Protein AF-A0A9D5VP88-F1 (afdb_monomer_lite)

Secondary structure (DSSP, 8-state):
---------------------PPPPHHHHHHHHHT--SSHHHHHHHHHHHHHHHHHHHH--SHHHHHHHHHHHHHHHHHHHHH--SHHHHHHHHHHHHHHHHHHHHHHEEETTEESSGGGHHHHHHHHHHHHHHHHHHHHHH-TGGGGGGHHHHHHHHHHHHHTT-TTHHHHHHHHHHHHHHHHSPTTT--HHHHHHHHHHHHHHTB-TTSSSBSSHHHHHHHHHHHHHH-SHHHHHHHHHHHHHHHHHTSSHHHHHHH-GGGHHHHHHHHHHHHHHHTT-

Sequence (281 aa):
MKKSLTMVLGMFLFVSTVASAFATSLEEADALYASRAYSVPGVNSAKSAAIAYGELAVAAEDKVEKAELGIKQSGAFYFAGDASVASSERINYFLLGKDAALKAASYLEKSEGVVADEENTEVLARAYFWFSANLARWGEANGILSSLGQLPTLYKYTGYVSEMGQDQVDMYGINRVLGRVAFKLPFPMGSNKKALAYYEEAFDRSLCDDGDISAHGLNVIFYAEVLIAVGGEENKAKARSILNAFVSKGASMDSLMAYNPDRIPETLKEIEDAKNMLKNI

Structure (mmCIF, N/CA/C/O backbone):
data_AF-A0A9D5VP88-F1
#
_entry.id   AF-A0A9D5VP88-F1
#
loop_
_atom_site.group_PDB
_atom_site.id
_atom_site.type_symbol
_atom_site.label_atom_id
_atom_site.label_alt_id
_atom_site.label_comp_id
_atom_site.label_asym_id
_atom_site.label_entity_id
_atom_site.label_seq_id
_atom_site.pdbx_PDB_ins_code
_atom_site.Cartn_x
_atom_site.Cartn_y
_atom_site.Cartn_z
_atom_site.occupancy
_atom_site.B_iso_or_equiv
_atom_site.auth_seq_id
_atom_site.auth_comp_id
_atom_site.auth_asym_id
_atom_site.auth_atom_id
_atom_site.pdbx_PDB_model_num
ATOM 1 N N . MET A 1 1 ? 83.347 31.618 -0.736 1.00 41.88 1 MET A N 1
ATOM 2 C CA . MET A 1 1 ? 83.299 30.200 -1.174 1.00 41.88 1 MET A CA 1
ATOM 3 C C . MET A 1 1 ? 82.076 29.566 -0.523 1.00 41.88 1 MET A C 1
ATOM 5 O O . MET A 1 1 ? 82.048 29.475 0.687 1.00 41.88 1 MET A O 1
ATOM 9 N N . LYS A 1 2 ? 80.932 29.574 -1.215 1.00 44.78 2 LYS A N 1
ATOM 10 C CA . LYS A 1 2 ? 80.322 28.471 -1.994 1.00 44.78 2 LYS A CA 1
ATOM 11 C C . LYS A 1 2 ? 79.665 27.369 -1.130 1.00 44.78 2 LYS A C 1
ATOM 13 O O . LYS A 1 2 ? 80.378 26.540 -0.586 1.00 44.78 2 LYS A O 1
ATOM 18 N N . LYS A 1 3 ? 78.323 27.311 -1.267 1.00 43.62 3 LYS A N 1
ATOM 19 C CA . LYS A 1 3 ? 77.390 26.163 -1.120 1.00 43.62 3 LYS A CA 1
ATOM 20 C C . LYS A 1 3 ? 77.038 25.795 0.336 1.00 43.62 3 LYS A C 1
ATOM 22 O O . LYS A 1 3 ? 77.902 25.826 1.187 1.00 43.62 3 LYS A O 1
ATOM 27 N N . SER A 1 4 ? 75.797 25.479 0.709 1.00 41.97 4 SER A N 1
ATOM 28 C CA . SER A 1 4 ? 74.760 24.720 -0.001 1.00 41.97 4 SER A CA 1
ATOM 29 C C . SER A 1 4 ? 73.359 25.095 0.514 1.00 41.97 4 SER A C 1
ATOM 31 O O . SER A 1 4 ? 73.145 25.125 1.722 1.00 41.97 4 SER A O 1
ATOM 33 N N . LEU A 1 5 ? 72.419 25.360 -0.399 1.00 44.12 5 LEU A N 1
ATOM 34 C CA . LEU A 1 5 ? 70.988 25.525 -0.128 1.00 44.12 5 LEU A CA 1
ATOM 35 C C . LEU A 1 5 ? 70.323 24.167 -0.397 1.00 44.12 5 LEU A C 1
ATOM 37 O O . LEU A 1 5 ? 70.172 23.771 -1.552 1.00 44.12 5 LEU A O 1
ATOM 41 N N . THR A 1 6 ? 69.999 23.419 0.655 1.00 54.53 6 THR A N 1
ATOM 42 C CA . THR A 1 6 ? 69.349 22.109 0.534 1.00 54.53 6 THR A CA 1
ATOM 43 C C . THR A 1 6 ? 67.851 22.319 0.329 1.00 54.53 6 THR A C 1
ATOM 45 O O . THR A 1 6 ? 67.106 22.577 1.270 1.00 54.53 6 THR A O 1
ATOM 48 N N . MET A 1 7 ? 67.425 22.258 -0.930 1.00 46.62 7 MET A N 1
ATOM 49 C CA . MET A 1 7 ? 66.028 22.305 -1.351 1.00 46.62 7 MET A CA 1
ATOM 50 C C . MET A 1 7 ? 65.394 20.932 -1.080 1.00 46.62 7 MET A C 1
ATOM 52 O O . MET A 1 7 ? 65.670 19.966 -1.788 1.00 46.62 7 MET A O 1
ATOM 56 N N . VAL A 1 8 ? 64.586 20.824 -0.022 1.00 51.38 8 VAL A N 1
ATOM 57 C CA . VAL A 1 8 ? 63.792 19.620 0.266 1.00 51.38 8 VAL A CA 1
ATOM 58 C C . VAL A 1 8 ? 62.572 19.637 -0.653 1.00 51.38 8 VAL A C 1
ATOM 60 O O . VAL A 1 8 ? 61.595 20.341 -0.411 1.00 51.38 8 VAL A O 1
ATOM 63 N N . LEU A 1 9 ? 62.668 18.889 -1.751 1.00 47.62 9 LEU A N 1
ATOM 64 C CA . LEU A 1 9 ? 61.574 18.622 -2.675 1.00 47.62 9 LEU A CA 1
ATOM 65 C C . LEU A 1 9 ? 60.613 17.624 -2.006 1.00 47.62 9 LEU A C 1
ATOM 67 O O . LEU A 1 9 ? 60.830 16.415 -2.037 1.00 47.62 9 LEU A O 1
ATOM 71 N N . GLY A 1 10 ? 59.582 18.144 -1.340 1.00 48.81 10 GLY A N 1
ATOM 72 C CA . GLY A 1 10 ? 58.495 17.345 -0.780 1.00 48.81 10 GLY A CA 1
ATOM 73 C C . GLY A 1 10 ? 57.644 16.751 -1.899 1.00 48.81 10 GLY A C 1
ATOM 74 O O . GLY A 1 10 ? 56.789 17.429 -2.463 1.00 48.81 10 GLY A O 1
ATOM 75 N N . MET A 1 11 ? 57.895 15.488 -2.233 1.00 57.34 11 MET A N 1
ATOM 76 C CA . MET A 1 11 ? 57.082 14.697 -3.151 1.00 57.34 11 MET A CA 1
ATOM 77 C C . MET A 1 11 ? 55.753 14.354 -2.463 1.00 57.34 11 MET A C 1
ATOM 79 O O . MET A 1 11 ? 55.661 13.395 -1.699 1.00 57.34 11 MET A O 1
ATOM 83 N N . PHE A 1 12 ? 54.729 15.176 -2.697 1.00 48.69 12 PHE A N 1
ATOM 84 C CA . PHE A 1 12 ? 53.348 14.887 -2.312 1.00 48.69 12 PHE A CA 1
ATOM 85 C C . PHE A 1 12 ? 52.836 13.718 -3.169 1.00 48.69 12 PHE A C 1
ATOM 87 O O . PHE A 1 12 ? 52.418 13.894 -4.312 1.00 48.69 12 PHE A O 1
ATOM 94 N N . LEU A 1 13 ? 52.905 12.505 -2.620 1.00 48.12 13 LEU A N 1
ATOM 95 C CA . LEU A 1 13 ? 52.206 11.333 -3.140 1.00 48.12 13 LEU A CA 1
ATOM 96 C C . LEU A 1 13 ? 50.703 11.539 -2.908 1.00 48.12 13 LEU A C 1
ATOM 98 O O . LEU A 1 13 ? 50.181 11.278 -1.827 1.00 48.12 13 LEU A O 1
ATOM 102 N N . PHE A 1 14 ? 50.014 12.044 -3.930 1.00 48.47 14 PHE A N 1
ATOM 103 C CA . PHE A 1 14 ? 48.558 11.993 -4.018 1.00 48.47 14 PHE A CA 1
ATOM 104 C C . PHE A 1 14 ? 48.162 10.523 -4.207 1.00 48.47 14 PHE A C 1
ATOM 106 O O . PHE A 1 14 ? 48.125 10.011 -5.324 1.00 48.47 14 PHE A O 1
ATOM 113 N N . VAL A 1 15 ? 47.912 9.814 -3.104 1.00 50.09 15 VAL A N 1
ATOM 114 C CA . VAL A 1 15 ? 47.221 8.524 -3.150 1.00 50.09 15 VAL A CA 1
ATOM 115 C C . VAL A 1 15 ? 45.787 8.833 -3.555 1.00 50.09 15 VAL A C 1
ATOM 117 O O . VAL A 1 15 ? 44.973 9.266 -2.744 1.00 50.09 15 VAL A O 1
ATOM 120 N N . SER A 1 16 ? 45.495 8.684 -4.843 1.00 47.31 16 SER A N 1
ATOM 121 C CA . SER A 1 16 ? 44.133 8.691 -5.355 1.00 47.31 16 SER A CA 1
ATOM 122 C C . SER A 1 16 ? 43.455 7.447 -4.790 1.00 47.31 16 SER A C 1
ATOM 124 O O . SER A 1 16 ? 43.593 6.356 -5.339 1.00 47.31 16 SER A O 1
ATOM 126 N N . THR A 1 17 ? 42.773 7.569 -3.653 1.00 49.16 17 THR A N 1
ATOM 127 C CA . THR A 1 17 ? 41.832 6.537 -3.222 1.00 49.16 17 THR A CA 1
ATOM 128 C C . THR A 1 17 ? 40.716 6.534 -4.249 1.00 49.16 17 THR A C 1
ATOM 130 O O . THR A 1 17 ? 39.796 7.349 -4.189 1.00 49.16 17 THR A O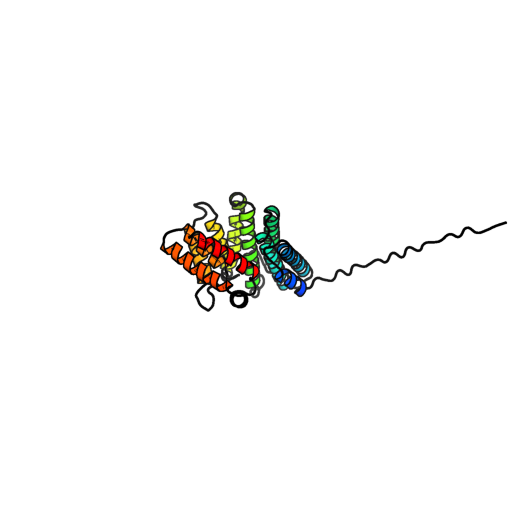 1
ATOM 133 N N . VAL A 1 18 ? 40.844 5.661 -5.243 1.00 51.53 18 VAL A N 1
ATOM 134 C CA . VAL A 1 18 ? 39.736 5.268 -6.100 1.00 51.53 18 VAL A CA 1
ATOM 135 C C . VAL A 1 18 ? 38.741 4.632 -5.140 1.00 51.53 18 VAL A C 1
ATOM 137 O O . VAL A 1 18 ? 38.943 3.504 -4.692 1.00 51.53 18 VAL A O 1
ATOM 140 N N . ALA A 1 19 ? 37.743 5.405 -4.709 1.00 47.41 19 ALA A N 1
ATOM 141 C CA . ALA A 1 19 ? 36.600 4.857 -4.009 1.00 47.41 19 ALA A CA 1
ATOM 142 C C . ALA A 1 19 ? 36.017 3.832 -4.976 1.00 47.41 19 ALA A C 1
ATOM 144 O O . ALA A 1 19 ? 35.439 4.192 -6.000 1.00 47.41 19 ALA A O 1
ATOM 145 N N . SER A 1 20 ? 36.297 2.558 -4.716 1.00 49.19 20 SER A N 1
ATOM 146 C CA . SER A 1 20 ? 35.627 1.475 -5.408 1.00 49.19 20 SER A CA 1
ATOM 147 C C . SER A 1 20 ? 34.173 1.643 -5.014 1.00 49.19 20 SER A C 1
ATOM 149 O O . SER A 1 20 ? 33.816 1.402 -3.863 1.00 49.19 20 SER A O 1
ATOM 151 N N . ALA A 1 21 ? 33.373 2.195 -5.924 1.00 54.41 21 ALA A N 1
ATOM 152 C CA . ALA A 1 21 ? 31.933 2.144 -5.811 1.00 54.41 21 ALA A CA 1
ATOM 153 C C . ALA A 1 21 ? 31.599 0.654 -5.841 1.00 54.41 21 ALA A C 1
ATOM 155 O O . ALA A 1 21 ? 31.597 0.032 -6.902 1.00 54.41 21 ALA A O 1
ATOM 156 N N . PHE A 1 22 ? 31.483 0.049 -4.660 1.00 63.94 22 PHE A N 1
ATOM 157 C CA . PHE A 1 22 ? 30.970 -1.301 -4.547 1.00 63.94 22 PHE A CA 1
ATOM 158 C C . PHE A 1 22 ? 29.561 -1.243 -5.121 1.00 63.94 22 PHE A C 1
ATOM 160 O O . PHE A 1 22 ? 28.741 -0.453 -4.658 1.00 63.94 22 PHE A O 1
ATOM 167 N N . ALA A 1 23 ? 29.333 -1.990 -6.200 1.00 72.25 23 ALA A N 1
ATOM 168 C CA . ALA A 1 23 ? 28.011 -2.105 -6.782 1.00 72.25 23 ALA A CA 1
ATOM 169 C C . ALA A 1 23 ? 27.075 -2.650 -5.700 1.00 72.25 23 ALA A C 1
ATOM 171 O O . ALA A 1 23 ? 27.363 -3.691 -5.105 1.00 72.25 23 ALA A O 1
ATOM 172 N N . THR A 1 24 ? 25.999 -1.924 -5.424 1.00 87.81 24 THR A N 1
ATOM 173 C CA . THR A 1 24 ? 24.969 -2.361 -4.488 1.00 87.81 24 THR A CA 1
ATOM 174 C C . THR A 1 24 ? 24.385 -3.684 -4.967 1.00 87.81 24 THR A C 1
ATOM 176 O O . THR A 1 24 ? 24.103 -3.838 -6.154 1.00 87.81 24 THR A O 1
ATOM 179 N N . SER A 1 25 ? 24.245 -4.647 -4.057 1.00 95.88 25 SER A N 1
ATOM 180 C CA . SER A 1 25 ? 23.667 -5.967 -4.349 1.00 95.88 25 SER A CA 1
ATOM 181 C C . SER A 1 25 ? 22.177 -6.008 -4.011 1.00 95.88 25 SER A C 1
ATOM 183 O O . SER A 1 25 ? 21.693 -5.209 -3.203 1.00 95.88 25 SER A O 1
ATOM 185 N N . LEU A 1 26 ? 21.439 -6.947 -4.611 1.00 96.88 26 LEU A N 1
ATOM 186 C CA . LEU A 1 26 ? 20.026 -7.152 -4.288 1.00 96.88 26 LEU A CA 1
ATOM 187 C C . LEU A 1 26 ? 19.853 -7.584 -2.828 1.00 96.88 26 LEU A C 1
ATOM 189 O O . LEU A 1 26 ? 18.960 -7.095 -2.145 1.00 96.88 26 LEU A O 1
ATOM 193 N N . GLU A 1 27 ? 20.752 -8.429 -2.329 1.00 97.44 27 GLU A N 1
ATOM 194 C CA . GLU A 1 27 ? 20.755 -8.912 -0.951 1.00 97.44 27 GLU A CA 1
ATOM 195 C C . GLU A 1 27 ? 20.946 -7.769 0.053 1.00 97.44 27 GLU A C 1
ATOM 197 O O . GLU A 1 27 ? 20.294 -7.738 1.097 1.00 97.44 27 GLU A O 1
ATOM 202 N N . GLU A 1 28 ? 21.811 -6.800 -0.261 1.00 97.00 28 GLU A N 1
ATOM 203 C CA . GLU A 1 28 ? 21.994 -5.601 0.560 1.00 97.00 28 GLU A CA 1
ATOM 204 C C . GLU A 1 28 ? 20.735 -4.721 0.561 1.00 97.00 28 GLU A C 1
ATOM 206 O O . GLU A 1 28 ? 20.308 -4.255 1.621 1.00 97.00 28 GLU A O 1
ATOM 211 N N . ALA A 1 29 ? 20.104 -4.533 -0.602 1.00 98.00 29 ALA A N 1
ATOM 212 C CA . ALA A 1 29 ? 18.858 -3.778 -0.719 1.00 98.00 29 ALA A CA 1
ATOM 213 C C . ALA A 1 29 ? 17.706 -4.439 0.065 1.00 98.00 29 ALA A C 1
ATOM 215 O O . ALA A 1 29 ? 16.997 -3.763 0.820 1.00 98.00 29 ALA A O 1
ATOM 216 N N . ASP A 1 30 ? 17.569 -5.762 -0.049 1.00 97.75 30 ASP A N 1
ATOM 217 C CA . ASP A 1 30 ? 16.577 -6.554 0.678 1.00 97.75 30 ASP A CA 1
ATOM 218 C C . ASP A 1 30 ? 16.840 -6.505 2.197 1.00 97.75 30 ASP A C 1
ATOM 220 O O . ASP A 1 30 ? 15.906 -6.308 2.977 1.00 97.75 30 ASP A O 1
ATOM 224 N N . ALA A 1 31 ? 18.101 -6.575 2.643 1.00 97.69 31 ALA A N 1
ATOM 225 C CA . ALA A 1 31 ? 18.461 -6.455 4.060 1.00 97.69 31 ALA A CA 1
ATOM 226 C C . ALA A 1 31 ? 18.151 -5.061 4.642 1.00 97.69 31 ALA A C 1
ATOM 228 O O . ALA A 1 31 ? 17.657 -4.942 5.773 1.00 97.69 31 ALA A O 1
ATOM 229 N N . LEU A 1 32 ? 18.392 -3.995 3.869 1.00 98.19 32 LEU A N 1
ATOM 230 C CA . LEU A 1 32 ? 17.991 -2.635 4.237 1.00 98.19 32 LEU A CA 1
ATOM 231 C C . LEU A 1 32 ? 16.469 -2.539 4.394 1.00 98.19 32 LEU A C 1
ATOM 233 O O . LEU A 1 32 ? 15.987 -1.998 5.391 1.00 98.19 32 LEU A O 1
ATOM 237 N N . TYR A 1 33 ? 15.702 -3.105 3.459 1.00 98.25 33 TYR A N 1
ATOM 238 C CA . TYR A 1 33 ? 14.241 -3.073 3.530 1.00 98.25 33 TYR A CA 1
ATOM 239 C C . TYR A 1 33 ? 13.679 -3.940 4.666 1.00 98.25 33 TYR A C 1
ATOM 241 O O . TYR A 1 33 ? 12.719 -3.546 5.331 1.00 98.25 33 TYR A O 1
ATOM 249 N N . ALA A 1 34 ? 14.293 -5.089 4.949 1.00 97.19 34 ALA A N 1
ATOM 250 C CA . ALA A 1 34 ? 13.948 -5.933 6.092 1.00 97.19 34 ALA A CA 1
ATOM 251 C C . ALA A 1 34 ? 14.187 -5.223 7.439 1.00 97.19 34 ALA A C 1
ATOM 253 O O . ALA A 1 34 ? 13.508 -5.505 8.422 1.00 97.19 34 ALA A O 1
ATOM 254 N N . SER A 1 35 ? 15.104 -4.250 7.475 1.00 97.62 35 SER A N 1
ATOM 255 C CA . SER A 1 35 ? 15.409 -3.433 8.659 1.00 97.62 35 SER A CA 1
ATOM 256 C C . SER A 1 35 ? 14.474 -2.225 8.842 1.00 97.62 35 SER A C 1
ATOM 258 O O . SER A 1 35 ? 14.725 -1.368 9.696 1.00 97.62 35 SER A O 1
ATOM 260 N N . ARG A 1 36 ? 13.417 -2.100 8.029 1.00 98.38 36 ARG A N 1
ATOM 261 C CA . ARG A 1 36 ? 12.448 -1.003 8.136 1.00 98.38 36 ARG A CA 1
ATOM 262 C C . ARG A 1 36 ? 11.636 -1.092 9.433 1.00 98.38 36 ARG A C 1
ATOM 264 O O . ARG A 1 36 ? 11.342 -2.169 9.939 1.00 98.38 36 ARG A O 1
ATOM 271 N N . ALA A 1 37 ? 11.241 0.058 9.964 1.00 97.94 37 ALA A N 1
ATOM 272 C CA . ALA A 1 37 ? 10.436 0.169 11.179 1.00 97.94 37 ALA A CA 1
ATOM 273 C C . ALA A 1 37 ? 9.784 1.556 11.266 1.00 97.94 37 ALA A C 1
ATOM 275 O O . ALA A 1 37 ? 10.285 2.509 10.669 1.00 97.94 37 ALA A O 1
ATOM 276 N N . TYR A 1 38 ? 8.725 1.691 12.073 1.00 97.25 38 TYR A N 1
ATOM 277 C CA . TYR A 1 38 ? 8.090 2.976 12.410 1.00 97.25 38 TYR A CA 1
ATOM 278 C C . TYR A 1 38 ? 8.947 3.784 13.406 1.00 97.25 38 TYR A C 1
ATOM 280 O O . TYR A 1 38 ? 8.531 4.124 14.510 1.00 97.25 38 TYR A O 1
ATOM 288 N N . SER A 1 39 ? 10.197 4.046 13.027 1.00 96.88 39 SER A N 1
ATOM 289 C CA . SER A 1 39 ? 11.184 4.836 13.764 1.00 96.88 39 SER A CA 1
ATOM 290 C C . SER A 1 39 ? 12.085 5.583 12.779 1.00 96.88 39 SER A C 1
ATOM 292 O O . SER A 1 39 ? 12.184 5.194 11.618 1.00 96.88 39 SER A O 1
ATOM 294 N N . VAL A 1 40 ? 12.785 6.634 13.222 1.00 96.50 40 VAL A N 1
ATOM 295 C CA . VAL A 1 40 ? 13.686 7.404 12.338 1.00 96.50 40 VAL A CA 1
ATOM 296 C C . VAL A 1 40 ? 14.747 6.515 11.660 1.00 96.50 40 VAL A C 1
ATOM 298 O O . VAL A 1 40 ? 14.893 6.616 10.442 1.00 96.50 40 VAL A O 1
ATOM 301 N N . PRO A 1 41 ? 15.453 5.604 12.368 1.00 97.75 41 PRO A N 1
ATOM 302 C CA . PRO A 1 41 ? 16.357 4.659 11.710 1.00 97.75 41 PRO A CA 1
ATOM 303 C C . PRO A 1 41 ? 15.646 3.750 10.702 1.00 97.75 41 PRO A C 1
ATOM 305 O O . PRO A 1 41 ? 16.154 3.558 9.604 1.00 97.75 41 PRO A O 1
ATOM 308 N N . GLY A 1 42 ? 14.454 3.246 11.036 1.00 97.62 42 GLY A N 1
ATOM 309 C CA . GLY A 1 42 ? 13.684 2.372 10.150 1.00 97.62 42 GLY A CA 1
ATOM 310 C C . GLY A 1 42 ? 13.214 3.058 8.863 1.00 97.62 42 GLY A C 1
ATOM 311 O O . GLY A 1 42 ? 13.282 2.460 7.791 1.00 97.62 42 GLY A O 1
ATOM 312 N N . VAL A 1 43 ? 12.803 4.327 8.946 1.00 98.00 43 VAL A N 1
ATOM 313 C CA . VAL A 1 43 ? 12.483 5.164 7.776 1.00 98.00 43 VAL A CA 1
ATOM 314 C C . VAL A 1 43 ? 13.723 5.364 6.903 1.00 98.00 43 VAL A C 1
ATOM 316 O O . VAL A 1 43 ? 13.646 5.223 5.682 1.00 98.00 43 VAL A O 1
ATOM 319 N N . ASN A 1 44 ? 14.880 5.642 7.514 1.00 97.81 44 ASN A N 1
ATOM 320 C CA . ASN A 1 44 ? 16.139 5.777 6.780 1.00 97.81 44 ASN A CA 1
ATOM 321 C C . ASN A 1 44 ? 16.537 4.469 6.083 1.00 97.81 44 ASN A C 1
ATOM 323 O O . ASN A 1 44 ? 16.955 4.517 4.930 1.00 97.81 44 ASN A O 1
ATOM 327 N N . SER A 1 45 ? 16.358 3.314 6.728 1.00 98.12 45 SER A N 1
ATOM 328 C CA . SER A 1 45 ? 16.613 2.008 6.110 1.00 98.12 45 SER A CA 1
ATOM 329 C C . SER A 1 45 ? 15.708 1.753 4.901 1.00 98.12 45 SER A C 1
ATOM 331 O O . SER A 1 45 ? 16.207 1.383 3.840 1.00 98.12 45 SER A O 1
ATOM 333 N N . ALA A 1 46 ? 14.405 2.042 5.004 1.00 98.44 46 ALA A N 1
ATOM 334 C CA . ALA A 1 46 ? 13.482 1.925 3.872 1.00 98.44 46 ALA A CA 1
ATOM 335 C C . ALA A 1 46 ? 13.858 2.863 2.712 1.00 98.44 46 ALA A C 1
ATOM 337 O O . ALA A 1 46 ? 13.853 2.454 1.553 1.00 98.44 46 ALA A O 1
ATOM 338 N N . LYS A 1 47 ? 14.250 4.107 3.012 1.00 98.44 47 LYS A N 1
ATOM 339 C CA . LYS A 1 47 ? 14.748 5.054 2.004 1.00 98.44 47 LYS A CA 1
ATOM 340 C C . LYS A 1 47 ? 16.014 4.539 1.314 1.00 98.44 47 LYS A C 1
ATOM 342 O O . LYS A 1 47 ? 16.102 4.614 0.092 1.00 98.44 47 LYS A O 1
ATOM 347 N N . SER A 1 48 ? 16.988 4.040 2.074 1.00 98.25 48 SER A N 1
ATOM 348 C CA . SER A 1 48 ? 18.227 3.492 1.513 1.00 98.25 48 SER A CA 1
ATOM 349 C C . SER A 1 48 ? 17.950 2.279 0.627 1.00 98.25 48 SER A C 1
ATOM 351 O O . SER A 1 48 ? 18.508 2.197 -0.462 1.00 98.25 48 SER A O 1
ATOM 353 N N . ALA A 1 49 ? 17.024 1.402 1.027 1.00 98.62 49 ALA A N 1
ATOM 354 C CA . ALA A 1 49 ? 16.568 0.305 0.178 1.00 98.62 49 ALA A CA 1
ATOM 355 C C . ALA A 1 49 ? 15.936 0.813 -1.128 1.00 98.62 49 ALA A C 1
ATOM 357 O O . ALA A 1 49 ? 16.267 0.328 -2.204 1.00 98.62 49 ALA A O 1
ATOM 358 N N . ALA A 1 50 ? 15.080 1.840 -1.066 1.00 98.62 50 ALA A N 1
ATOM 359 C CA . ALA A 1 50 ? 14.469 2.433 -2.258 1.00 98.62 50 ALA A CA 1
ATOM 360 C C . ALA A 1 50 ? 15.508 3.008 -3.240 1.00 98.62 50 ALA A C 1
ATOM 362 O O . ALA A 1 50 ? 15.333 2.919 -4.458 1.00 98.62 50 ALA A O 1
ATOM 363 N N . ILE A 1 51 ? 16.589 3.600 -2.722 1.00 98.38 51 ILE A N 1
ATOM 364 C CA . ILE A 1 51 ? 17.713 4.084 -3.535 1.00 98.38 51 ILE A CA 1
ATOM 365 C C . ILE A 1 51 ? 18.444 2.897 -4.171 1.00 98.38 51 ILE A C 1
ATOM 367 O O . ILE A 1 51 ? 18.582 2.870 -5.392 1.00 98.38 51 ILE A O 1
ATOM 371 N N . ALA A 1 52 ? 18.806 1.892 -3.371 1.00 98.38 52 ALA A N 1
ATOM 372 C CA . ALA A 1 52 ? 19.493 0.683 -3.818 1.00 98.38 52 ALA A CA 1
ATOM 373 C C . ALA A 1 52 ? 18.728 -0.061 -4.928 1.00 98.38 52 ALA A C 1
ATOM 375 O O . ALA A 1 52 ? 19.291 -0.361 -5.979 1.00 98.38 52 ALA A O 1
ATOM 376 N N . TYR A 1 53 ? 17.421 -0.289 -4.755 1.00 98.69 53 TYR A N 1
ATOM 377 C CA . TYR A 1 53 ? 16.581 -0.894 -5.795 1.00 98.69 53 TYR A CA 1
ATOM 378 C C . TYR A 1 53 ? 16.541 -0.055 -7.076 1.00 98.69 53 TYR A C 1
ATOM 380 O O . TYR A 1 53 ? 16.546 -0.604 -8.173 1.00 98.69 53 TYR A O 1
ATOM 388 N N . GLY A 1 54 ? 16.524 1.276 -6.955 1.00 98.38 54 GLY A N 1
ATOM 389 C CA . GLY A 1 54 ? 16.568 2.176 -8.105 1.00 98.38 54 GLY A CA 1
ATOM 390 C C . GLY A 1 54 ? 17.885 2.098 -8.879 1.00 98.38 54 GLY A C 1
ATOM 391 O O . GLY A 1 54 ? 17.869 2.105 -10.109 1.00 98.38 54 GLY A O 1
ATOM 392 N N . GLU A 1 55 ? 19.014 2.010 -8.175 1.00 97.75 55 GLU A N 1
ATOM 393 C CA . GLU A 1 55 ? 20.345 1.845 -8.772 1.00 97.75 55 GLU A CA 1
ATOM 394 C C . GLU A 1 55 ? 20.469 0.494 -9.485 1.00 97.75 55 GLU A C 1
ATOM 396 O O . GLU A 1 55 ? 20.868 0.449 -10.651 1.00 97.75 55 GLU A O 1
ATOM 401 N N . LEU A 1 56 ? 20.016 -0.585 -8.838 1.00 97.88 56 LEU A N 1
ATOM 402 C CA . LEU A 1 56 ? 19.919 -1.917 -9.436 1.00 97.88 56 LEU A CA 1
ATOM 403 C C . LEU A 1 56 ? 19.032 -1.910 -10.691 1.00 97.88 56 LEU A C 1
ATOM 405 O O . LEU A 1 56 ? 19.428 -2.437 -11.727 1.00 97.88 56 LEU A O 1
ATOM 409 N N . ALA A 1 57 ? 17.869 -1.249 -10.652 1.00 98.00 57 ALA A N 1
ATOM 410 C CA . ALA A 1 57 ? 16.965 -1.153 -11.803 1.00 98.00 57 ALA A CA 1
ATOM 411 C C . ALA A 1 57 ? 17.578 -0.373 -12.981 1.00 98.00 57 ALA A C 1
ATOM 413 O O . ALA A 1 57 ? 17.211 -0.580 -14.136 1.00 98.00 57 ALA A O 1
ATOM 414 N N . VAL A 1 58 ? 18.489 0.568 -12.725 1.00 97.69 58 VAL A N 1
ATOM 415 C CA . VAL A 1 58 ? 19.222 1.258 -13.798 1.00 97.69 58 VAL A CA 1
ATOM 416 C C . VAL A 1 58 ? 20.286 0.344 -14.404 1.00 97.69 58 VAL A C 1
ATOM 418 O O . VAL A 1 58 ? 20.472 0.375 -15.621 1.00 97.69 58 VAL A O 1
ATOM 421 N N . ALA A 1 59 ? 20.956 -0.453 -13.571 1.00 96.81 59 ALA A N 1
ATOM 422 C CA . ALA A 1 59 ? 22.033 -1.350 -13.977 1.00 96.81 59 ALA A CA 1
ATOM 423 C C . ALA A 1 59 ? 21.549 -2.633 -14.672 1.00 96.81 59 ALA A C 1
ATOM 425 O O . ALA A 1 59 ? 22.284 -3.175 -15.494 1.00 96.81 59 ALA A O 1
ATOM 426 N N . ALA A 1 60 ? 20.338 -3.106 -14.366 1.00 97.62 60 ALA A N 1
ATOM 427 C CA . ALA A 1 60 ? 19.762 -4.295 -14.985 1.00 97.62 60 ALA A CA 1
ATOM 428 C C . ALA A 1 60 ? 19.664 -4.150 -16.516 1.00 97.62 60 ALA A C 1
ATOM 430 O O . ALA A 1 60 ? 19.495 -3.051 -17.056 1.00 97.62 60 ALA A O 1
ATOM 431 N N . GLU A 1 61 ? 19.740 -5.265 -17.238 1.00 97.44 61 GLU A N 1
ATOM 432 C CA . GLU A 1 61 ? 19.541 -5.292 -18.693 1.00 97.44 61 GLU A CA 1
ATOM 433 C C . GLU A 1 61 ? 18.116 -5.726 -19.046 1.00 97.44 61 GLU A C 1
ATOM 435 O O . GLU A 1 61 ? 17.472 -5.101 -19.896 1.00 97.44 61 GLU A O 1
ATOM 440 N N . ASP A 1 62 ? 17.609 -6.742 -18.345 1.00 98.00 62 ASP A N 1
ATOM 441 C CA . ASP A 1 62 ? 16.291 -7.321 -18.567 1.00 98.00 62 ASP A CA 1
ATOM 442 C C . ASP A 1 62 ? 15.153 -6.390 -18.118 1.00 98.00 62 ASP A C 1
ATOM 444 O O . ASP A 1 62 ? 15.205 -5.749 -17.070 1.00 98.00 62 ASP A O 1
ATOM 448 N N . LYS A 1 63 ? 14.092 -6.302 -18.924 1.00 98.31 63 LYS A N 1
ATOM 449 C CA . LYS A 1 63 ? 12.968 -5.389 -18.663 1.00 98.31 63 LYS A CA 1
ATOM 450 C C . LYS A 1 63 ? 12.112 -5.824 -17.476 1.00 98.31 63 LYS A C 1
ATOM 452 O O . LYS A 1 63 ? 11.593 -4.954 -16.775 1.00 98.31 63 LYS A O 1
ATOM 457 N N . VAL A 1 64 ? 11.952 -7.128 -17.267 1.00 98.50 64 VAL A N 1
ATOM 458 C CA . VAL A 1 64 ? 11.151 -7.671 -16.167 1.00 98.50 64 VAL A CA 1
ATOM 459 C C . VAL A 1 64 ? 11.881 -7.445 -14.852 1.00 98.50 64 VAL A C 1
ATOM 461 O O . VAL A 1 64 ? 11.293 -6.915 -13.912 1.00 98.50 64 VAL A O 1
ATOM 464 N N . GLU A 1 65 ? 13.188 -7.704 -14.820 1.00 98.56 65 GLU A N 1
ATOM 465 C CA . GLU A 1 65 ? 14.043 -7.397 -13.672 1.00 98.56 65 GLU A CA 1
ATOM 466 C C . GLU A 1 65 ? 13.981 -5.905 -13.300 1.00 98.56 65 GLU A C 1
ATOM 468 O O . GLU A 1 65 ? 13.778 -5.554 -12.135 1.00 98.56 65 GLU A O 1
ATOM 473 N N . LYS A 1 66 ? 14.054 -5.002 -14.290 1.00 98.75 66 LYS A N 1
ATOM 474 C CA . LYS A 1 66 ? 13.874 -3.557 -14.058 1.00 98.75 66 LYS A CA 1
ATOM 475 C C . LYS A 1 66 ? 12.530 -3.213 -13.435 1.00 98.75 66 LYS A C 1
ATOM 477 O O . LYS A 1 66 ? 12.466 -2.334 -12.573 1.00 98.75 66 LYS A O 1
ATOM 482 N N . ALA A 1 67 ? 11.461 -3.845 -13.911 1.00 98.75 67 ALA A N 1
ATOM 483 C CA . ALA A 1 67 ? 10.119 -3.603 -13.409 1.00 98.75 67 ALA A CA 1
ATOM 484 C C . ALA A 1 67 ? 9.973 -4.096 -11.964 1.00 98.75 67 ALA A C 1
ATOM 486 O O . ALA A 1 67 ? 9.516 -3.337 -11.112 1.00 98.75 67 ALA A O 1
ATOM 487 N N . GLU A 1 68 ? 10.439 -5.306 -11.656 1.00 98.75 68 GLU A N 1
ATOM 488 C CA . GLU A 1 68 ? 10.414 -5.864 -10.299 1.00 98.75 68 GLU A CA 1
ATOM 489 C C . GLU A 1 68 ? 11.211 -5.012 -9.304 1.00 98.75 68 GLU A C 1
ATOM 491 O O . GLU A 1 68 ? 10.718 -4.671 -8.225 1.00 98.75 68 GLU A O 1
ATOM 496 N N . LEU A 1 69 ? 12.413 -4.570 -9.684 1.00 98.81 69 LEU A N 1
ATOM 497 C CA . LEU A 1 69 ? 13.217 -3.662 -8.863 1.00 98.81 69 LEU A CA 1
ATOM 498 C C . LEU A 1 69 ? 12.539 -2.293 -8.692 1.00 98.81 69 LEU A C 1
ATOM 500 O O . LEU A 1 69 ? 12.523 -1.741 -7.591 1.00 98.81 69 LEU A O 1
ATOM 504 N N . GLY A 1 70 ? 11.912 -1.757 -9.742 1.00 98.81 70 GLY A N 1
ATOM 505 C CA . GLY A 1 70 ? 11.124 -0.523 -9.660 1.00 98.81 70 GLY A CA 1
ATOM 506 C C . GLY A 1 70 ? 9.883 -0.649 -8.763 1.00 98.81 70 GLY A C 1
ATOM 507 O O . GLY A 1 70 ? 9.537 0.289 -8.041 1.00 98.81 70 GLY A O 1
ATOM 508 N N . ILE A 1 71 ? 9.246 -1.822 -8.733 1.00 98.88 71 ILE A N 1
ATOM 509 C CA . ILE A 1 71 ? 8.151 -2.142 -7.808 1.00 98.88 71 ILE A CA 1
ATOM 510 C C . ILE A 1 71 ? 8.665 -2.179 -6.365 1.00 98.88 71 ILE A C 1
ATOM 512 O O . ILE A 1 71 ? 8.073 -1.535 -5.496 1.00 98.88 71 ILE A O 1
ATOM 516 N N . LYS A 1 72 ? 9.791 -2.859 -6.103 1.00 98.81 72 LYS A N 1
ATOM 517 C CA . LYS A 1 72 ? 10.431 -2.866 -4.775 1.00 98.81 72 LYS A CA 1
ATOM 518 C C . LYS A 1 72 ? 10.807 -1.451 -4.323 1.00 98.81 72 LYS A C 1
ATOM 520 O O . LYS A 1 72 ? 10.528 -1.070 -3.186 1.00 98.81 72 LYS A O 1
ATOM 525 N N . GLN A 1 73 ? 11.356 -0.634 -5.225 1.00 98.88 73 GLN A N 1
ATOM 526 C CA . GLN A 1 73 ? 11.621 0.785 -4.980 1.00 98.88 73 GLN A CA 1
ATOM 527 C C . GLN A 1 73 ? 10.344 1.539 -4.577 1.00 98.88 73 GLN A C 1
ATOM 529 O O . GLN A 1 73 ? 10.350 2.287 -3.596 1.00 98.88 73 GLN A O 1
ATOM 534 N N . SER A 1 74 ? 9.245 1.334 -5.306 1.00 98.88 74 SER A N 1
ATOM 535 C CA . SER A 1 74 ? 7.959 1.970 -5.015 1.00 98.88 74 SER A CA 1
ATOM 536 C C . SER A 1 74 ? 7.401 1.579 -3.643 1.00 98.88 74 SER A C 1
ATOM 538 O O . SER A 1 74 ? 6.997 2.455 -2.875 1.00 98.88 74 SER A O 1
ATOM 540 N N . GLY A 1 75 ? 7.433 0.287 -3.300 1.00 98.69 75 GLY A N 1
ATOM 541 C CA . GLY A 1 75 ? 6.998 -0.215 -1.993 1.00 98.69 75 GLY A CA 1
ATOM 542 C C . GLY A 1 75 ? 7.862 0.301 -0.838 1.00 98.69 75 GLY A C 1
ATOM 543 O O . GLY A 1 75 ? 7.350 0.655 0.227 1.00 98.69 75 GLY A O 1
ATOM 544 N N . ALA A 1 76 ? 9.171 0.439 -1.057 1.00 98.81 76 ALA A N 1
ATOM 545 C CA . ALA A 1 76 ? 10.084 1.014 -0.075 1.00 98.81 76 ALA A CA 1
ATOM 546 C C . ALA A 1 76 ? 9.805 2.501 0.195 1.00 98.81 76 ALA A C 1
ATOM 548 O O . ALA A 1 76 ? 9.757 2.924 1.355 1.00 98.81 76 ALA A O 1
ATOM 549 N N . PHE A 1 77 ? 9.524 3.283 -0.852 1.00 98.81 77 PHE A N 1
ATOM 550 C CA . PHE A 1 77 ? 9.070 4.664 -0.690 1.00 98.81 77 PHE A CA 1
ATOM 551 C C . PHE A 1 77 ? 7.689 4.768 -0.042 1.00 98.81 77 PHE A C 1
ATOM 553 O O . PHE A 1 77 ? 7.489 5.645 0.799 1.00 98.81 77 PHE A O 1
ATOM 560 N N . TYR A 1 78 ? 6.760 3.867 -0.367 1.00 98.75 78 TYR A N 1
ATOM 561 C CA . TYR A 1 78 ? 5.455 3.825 0.286 1.00 98.75 78 TYR A CA 1
ATOM 562 C C . TYR A 1 78 ? 5.604 3.652 1.802 1.00 98.75 78 TYR A C 1
ATOM 564 O O . TYR A 1 78 ? 5.033 4.428 2.568 1.00 98.75 78 TYR A O 1
ATOM 572 N N . PHE A 1 79 ? 6.420 2.686 2.242 1.00 98.62 79 PHE A N 1
ATOM 573 C CA . PHE A 1 79 ? 6.690 2.488 3.666 1.00 98.62 79 PHE A CA 1
ATOM 574 C C . PHE A 1 79 ? 7.313 3.735 4.302 1.00 98.62 79 PHE A C 1
ATOM 576 O O . PHE A 1 79 ? 6.843 4.197 5.340 1.00 98.62 79 PHE A O 1
ATOM 583 N N . ALA A 1 80 ? 8.345 4.313 3.675 1.00 98.50 80 ALA A N 1
ATOM 584 C CA . ALA A 1 80 ? 8.991 5.520 4.186 1.00 98.50 80 ALA A CA 1
ATOM 585 C C . ALA A 1 80 ? 7.989 6.681 4.337 1.00 98.50 80 ALA A C 1
ATOM 587 O O . ALA A 1 80 ? 7.986 7.365 5.358 1.00 98.50 80 ALA A O 1
ATOM 588 N N . GLY A 1 81 ? 7.089 6.868 3.367 1.00 98.31 81 GLY A N 1
ATOM 589 C CA . GLY A 1 81 ? 6.029 7.875 3.428 1.00 98.31 81 GLY A CA 1
ATOM 590 C C . GLY A 1 81 ? 4.966 7.603 4.495 1.00 98.31 81 GLY A C 1
ATOM 591 O O . GLY A 1 81 ? 4.394 8.540 5.060 1.00 98.31 81 GLY A O 1
ATOM 592 N N . ASP A 1 82 ? 4.692 6.337 4.799 1.00 97.62 82 ASP A N 1
ATOM 593 C CA . ASP A 1 82 ? 3.752 5.958 5.851 1.00 97.62 82 ASP A CA 1
ATOM 594 C C . ASP A 1 82 ? 4.339 6.142 7.257 1.00 97.62 82 ASP A C 1
ATOM 596 O O . ASP A 1 82 ? 3.672 6.673 8.145 1.00 97.62 82 ASP A O 1
ATOM 600 N N . ALA A 1 83 ? 5.607 5.766 7.433 1.00 97.62 83 ALA A N 1
ATOM 601 C CA . ALA A 1 83 ? 6.320 5.819 8.705 1.00 97.62 83 ALA A CA 1
ATOM 602 C C . ALA A 1 83 ? 6.928 7.200 9.031 1.00 97.62 83 ALA A C 1
ATOM 604 O O . ALA A 1 83 ? 7.274 7.464 10.186 1.00 97.62 83 ALA A O 1
ATOM 605 N N . SER A 1 84 ? 7.050 8.103 8.053 1.00 96.88 84 SER A N 1
ATOM 606 C CA . SER A 1 84 ? 7.514 9.477 8.280 1.00 96.88 84 SER A CA 1
ATOM 607 C C . SER A 1 84 ? 6.503 10.311 9.073 1.00 96.88 84 SER A C 1
ATOM 609 O O . SER A 1 84 ? 5.308 10.325 8.790 1.00 96.88 84 SER A O 1
ATOM 611 N N . VAL A 1 85 ? 7.001 11.107 10.023 1.00 92.75 85 VAL A N 1
ATOM 612 C CA . VAL A 1 85 ? 6.181 12.045 10.817 1.00 92.75 85 VAL A CA 1
ATOM 613 C C . VAL A 1 85 ? 6.041 13.405 10.119 1.00 92.75 85 VAL A C 1
ATOM 615 O O . VAL A 1 85 ? 5.004 14.061 10.218 1.00 92.75 85 VAL A O 1
ATOM 618 N N . ALA A 1 86 ? 7.070 13.841 9.385 1.00 93.50 86 ALA A N 1
ATOM 619 C CA . ALA A 1 86 ? 7.090 15.139 8.718 1.00 93.50 86 ALA A CA 1
ATOM 620 C C . ALA A 1 86 ? 6.253 15.126 7.429 1.00 93.50 86 ALA A C 1
ATOM 622 O O . ALA A 1 86 ? 6.581 14.424 6.477 1.00 93.50 86 ALA A O 1
ATOM 623 N N . SER A 1 87 ? 5.197 15.948 7.370 1.00 91.44 87 SER A N 1
ATOM 624 C CA . SER A 1 87 ? 4.253 15.978 6.237 1.00 91.44 87 SER A CA 1
ATOM 625 C C . SER A 1 87 ? 4.929 16.165 4.868 1.00 91.44 87 SER A C 1
ATOM 627 O O . SER A 1 87 ? 4.606 15.456 3.919 1.00 91.44 87 SER A O 1
ATOM 629 N N . SER A 1 88 ? 5.925 17.053 4.768 1.00 94.88 88 SER A N 1
ATOM 630 C CA . SER A 1 88 ? 6.664 17.291 3.519 1.00 94.88 88 SER A CA 1
ATOM 631 C C . SER A 1 88 ? 7.436 16.062 3.033 1.00 94.88 88 SER A C 1
ATOM 633 O O . SER A 1 88 ? 7.438 15.779 1.836 1.00 94.88 88 SER A O 1
ATOM 635 N N . GLU A 1 89 ? 8.058 15.308 3.942 1.00 96.06 89 GLU A N 1
ATOM 636 C CA . GLU A 1 89 ? 8.750 14.062 3.600 1.00 96.06 89 GLU A CA 1
ATOM 637 C C . GLU A 1 89 ? 7.763 12.997 3.134 1.00 96.06 89 GLU A C 1
ATOM 639 O O . GLU A 1 89 ? 8.002 12.361 2.112 1.00 96.06 89 GLU A O 1
ATOM 644 N N . ARG A 1 90 ? 6.625 12.855 3.829 1.00 97.00 90 ARG A N 1
ATOM 645 C CA . ARG A 1 90 ? 5.568 11.908 3.445 1.00 97.00 90 ARG A CA 1
ATOM 646 C C . ARG A 1 90 ? 5.091 12.155 2.019 1.00 97.00 90 ARG A C 1
ATOM 648 O O . ARG A 1 90 ? 5.070 11.236 1.207 1.00 97.00 90 ARG A O 1
ATOM 655 N N . ILE A 1 91 ? 4.754 13.410 1.710 1.00 97.56 91 ILE A N 1
ATOM 656 C CA . ILE A 1 91 ? 4.330 13.832 0.370 1.00 97.56 91 ILE A CA 1
ATOM 657 C C . ILE A 1 91 ? 5.404 13.467 -0.659 1.00 97.56 91 ILE A C 1
ATOM 659 O O . ILE A 1 91 ? 5.087 12.867 -1.683 1.00 97.56 91 ILE A O 1
ATOM 663 N N . ASN A 1 92 ? 6.669 13.796 -0.382 1.00 98.25 92 ASN A N 1
ATOM 664 C CA . ASN A 1 92 ? 7.767 13.526 -1.302 1.00 98.25 92 ASN A CA 1
ATOM 665 C C . ASN A 1 92 ? 7.992 12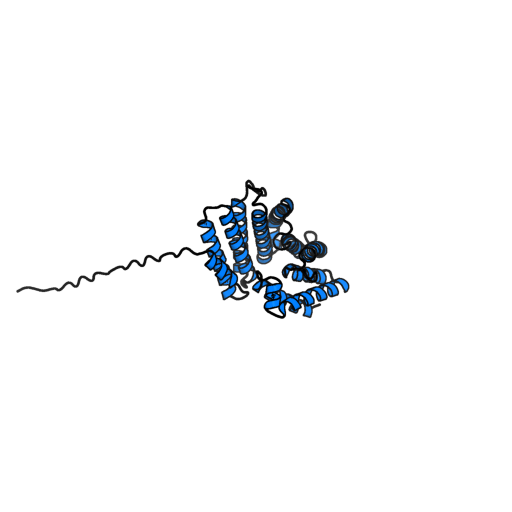.024 -1.530 1.00 98.25 92 ASN A C 1
ATOM 667 O O . ASN A 1 92 ? 8.162 11.605 -2.670 1.00 98.25 92 ASN A O 1
ATOM 671 N N . TYR A 1 93 ? 7.956 11.201 -0.482 1.00 98.69 93 TYR A N 1
ATOM 672 C CA . TYR A 1 93 ? 8.128 9.758 -0.635 1.00 98.69 93 TYR A CA 1
ATOM 673 C C . TYR A 1 93 ? 6.999 9.130 -1.447 1.00 98.69 93 TYR A C 1
ATOM 675 O O . TYR A 1 93 ? 7.288 8.371 -2.364 1.00 98.69 93 TYR A O 1
ATOM 683 N N . PHE A 1 94 ? 5.737 9.501 -1.221 1.00 98.62 94 PHE A N 1
ATOM 684 C CA . PHE A 1 94 ? 4.647 8.988 -2.056 1.00 98.62 94 PHE A CA 1
ATOM 685 C C . PHE A 1 94 ? 4.743 9.459 -3.520 1.00 98.62 94 PHE A C 1
ATOM 687 O O . PHE A 1 94 ? 4.395 8.705 -4.428 1.00 98.62 94 PHE A O 1
ATOM 694 N N . LEU A 1 95 ? 5.261 10.668 -3.785 1.00 98.31 95 LEU A N 1
ATOM 695 C CA . LEU A 1 95 ? 5.563 11.112 -5.155 1.00 98.31 95 LEU A CA 1
ATOM 696 C C . LEU A 1 95 ? 6.654 10.250 -5.807 1.00 98.31 95 LEU A C 1
ATOM 698 O O . LEU A 1 95 ? 6.464 9.755 -6.915 1.00 98.31 95 LEU A O 1
ATOM 702 N N . LEU A 1 96 ? 7.767 10.022 -5.108 1.00 98.69 96 LEU A N 1
ATOM 703 C CA . LEU A 1 96 ? 8.848 9.166 -5.602 1.00 98.69 96 LEU A CA 1
ATOM 704 C C . LEU A 1 96 ? 8.370 7.724 -5.819 1.00 98.69 96 LEU A C 1
ATOM 706 O O . LEU A 1 96 ? 8.703 7.104 -6.826 1.00 98.69 96 LEU A O 1
ATOM 710 N N . GLY A 1 97 ? 7.540 7.210 -4.909 1.00 98.81 97 GLY A N 1
ATOM 711 C CA . GLY A 1 97 ? 6.953 5.880 -4.999 1.00 98.81 97 GLY A CA 1
ATOM 712 C C . GLY A 1 97 ? 6.037 5.722 -6.211 1.00 98.81 97 GLY A C 1
ATOM 713 O O . GLY A 1 97 ? 6.191 4.753 -6.958 1.00 98.81 97 GLY A O 1
ATOM 714 N N . LYS A 1 98 ? 5.123 6.673 -6.469 1.00 98.62 98 LYS A N 1
ATOM 715 C CA . LYS A 1 98 ? 4.265 6.595 -7.667 1.00 98.62 98 LYS A CA 1
ATOM 716 C C . LYS A 1 98 ? 5.089 6.680 -8.957 1.00 98.62 98 LYS A C 1
ATOM 718 O O . LYS A 1 98 ? 4.789 5.964 -9.906 1.00 98.62 98 LYS A O 1
ATOM 723 N N . ASP A 1 99 ? 6.132 7.511 -8.990 1.00 98.75 99 ASP A N 1
ATOM 724 C CA . ASP A 1 99 ? 6.956 7.695 -10.189 1.00 98.75 99 ASP A CA 1
ATOM 725 C C . ASP A 1 99 ? 7.799 6.444 -10.477 1.00 98.75 99 ASP A C 1
ATOM 727 O O . ASP A 1 99 ? 7.903 6.023 -11.630 1.00 98.75 99 ASP A O 1
ATOM 731 N N . ALA A 1 100 ? 8.331 5.794 -9.435 1.00 98.88 100 ALA A N 1
ATOM 732 C CA . ALA A 1 100 ? 9.028 4.514 -9.552 1.00 98.88 100 ALA A CA 1
ATOM 733 C C . ALA A 1 100 ? 8.114 3.402 -10.093 1.00 98.88 100 ALA A C 1
ATOM 735 O O . ALA A 1 100 ? 8.503 2.679 -11.009 1.00 98.88 100 ALA A O 1
ATOM 736 N N . ALA A 1 101 ? 6.881 3.308 -9.587 1.00 98.81 101 ALA A N 1
ATOM 737 C CA . ALA A 1 101 ? 5.898 2.336 -10.060 1.00 98.81 101 ALA A CA 1
ATOM 738 C C . ALA A 1 101 ? 5.490 2.572 -11.522 1.00 98.81 101 ALA A C 1
ATOM 740 O O . ALA A 1 101 ? 5.423 1.627 -12.304 1.00 98.81 101 ALA A O 1
ATOM 741 N N . LEU A 1 102 ? 5.268 3.827 -11.921 1.00 98.56 102 LEU A N 1
ATOM 742 C CA . LEU A 1 102 ? 4.922 4.144 -13.307 1.00 98.56 102 LEU A CA 1
ATOM 743 C C . LEU A 1 102 ? 6.090 3.856 -14.262 1.00 98.56 102 LEU A C 1
ATOM 745 O O . LEU A 1 102 ? 5.898 3.331 -15.357 1.00 98.56 102 LEU A O 1
ATOM 749 N N . LYS A 1 103 ? 7.323 4.138 -13.826 1.00 98.69 103 LYS A N 1
ATOM 750 C CA . LYS A 1 103 ? 8.529 3.756 -14.566 1.00 98.69 103 LYS A CA 1
ATOM 751 C C . LYS A 1 103 ? 8.648 2.235 -14.703 1.00 98.69 103 LYS A C 1
ATOM 753 O O . LYS A 1 103 ? 8.957 1.772 -15.796 1.00 98.69 103 LYS A O 1
ATOM 758 N N . ALA A 1 104 ? 8.375 1.474 -13.641 1.00 98.75 104 ALA A N 1
ATOM 759 C CA . ALA A 1 104 ? 8.349 0.012 -13.685 1.00 98.75 104 ALA A CA 1
ATOM 760 C C . ALA A 1 104 ? 7.333 -0.509 -14.714 1.00 98.75 104 ALA A C 1
ATOM 762 O O . ALA A 1 104 ? 7.689 -1.325 -15.562 1.00 98.75 104 ALA A O 1
ATOM 763 N N . ALA A 1 105 ? 6.108 0.028 -14.698 1.00 98.75 105 ALA A N 1
ATOM 764 C CA . ALA A 1 105 ? 5.055 -0.327 -15.647 1.00 98.75 105 ALA A CA 1
ATOM 765 C C . ALA A 1 105 ? 5.481 -0.083 -17.109 1.00 98.75 105 ALA A C 1
ATOM 767 O O . ALA A 1 105 ? 5.334 -0.962 -17.958 1.00 98.75 105 ALA A O 1
ATOM 768 N N . SER A 1 106 ? 6.151 1.046 -17.383 1.00 98.50 106 SER A N 1
ATOM 769 C CA . SER A 1 106 ? 6.625 1.401 -18.733 1.00 98.50 106 SER A CA 1
ATOM 770 C C . SER A 1 106 ? 7.607 0.406 -19.368 1.00 98.50 106 SER A C 1
ATOM 772 O O . SER A 1 106 ? 7.766 0.400 -20.589 1.00 98.50 106 SER A O 1
ATOM 774 N N . TYR A 1 107 ? 8.271 -0.444 -18.577 1.00 98.50 107 TYR A N 1
ATOM 775 C CA . TYR A 1 107 ? 9.140 -1.489 -19.123 1.00 98.50 107 TYR A CA 1
ATOM 776 C C . TYR A 1 107 ? 8.352 -2.686 -19.667 1.00 98.50 107 TYR A C 1
ATOM 778 O O . TYR A 1 107 ? 8.859 -3.392 -20.540 1.00 98.50 107 TYR A O 1
ATOM 786 N N . LEU A 1 108 ? 7.131 -2.893 -19.171 1.00 98.56 108 LEU A N 1
ATOM 787 C CA . LEU A 1 108 ? 6.277 -4.046 -19.459 1.00 98.56 108 LEU A CA 1
ATOM 788 C C . LEU A 1 108 ? 5.126 -3.718 -20.413 1.00 98.56 108 LEU A C 1
ATOM 790 O O . LEU A 1 108 ? 4.516 -4.622 -20.977 1.00 98.56 108 LEU A O 1
ATOM 794 N N . GLU A 1 109 ? 4.813 -2.438 -20.595 1.00 98.00 109 GLU A N 1
ATOM 795 C CA . GLU A 1 109 ? 3.735 -1.981 -21.465 1.00 98.00 109 GLU A CA 1
ATOM 796 C C . GLU A 1 109 ? 4.123 -2.000 -22.950 1.00 98.00 109 GLU A C 1
ATOM 798 O O . GLU A 1 109 ? 5.196 -1.551 -23.360 1.00 98.00 109 GLU A O 1
ATOM 803 N N . LYS A 1 110 ? 3.186 -2.444 -23.791 1.00 97.56 110 LYS A N 1
ATOM 804 C CA . LYS A 1 110 ? 3.172 -2.131 -25.229 1.00 97.56 110 LYS A CA 1
ATOM 805 C C . LYS A 1 110 ? 2.562 -0.755 -25.479 1.00 97.56 110 LYS A C 1
ATOM 807 O O . LYS A 1 110 ? 3.000 -0.018 -26.360 1.00 97.56 110 LYS A O 1
ATOM 812 N N . SER A 1 111 ? 1.527 -0.444 -24.711 1.00 96.94 111 SER A N 1
ATOM 813 C CA . SER A 1 111 ? 0.886 0.859 -24.581 1.00 96.94 111 SER A CA 1
ATOM 814 C C . SER A 1 111 ? 0.265 0.939 -23.191 1.00 96.94 111 SER A C 1
ATOM 816 O O . SER A 1 111 ? 0.084 -0.091 -22.549 1.00 96.94 111 SER A O 1
ATOM 818 N N . GLU A 1 112 ? -0.111 2.134 -22.750 1.00 96.44 112 GLU A N 1
ATOM 819 C CA . GLU A 1 112 ? -0.723 2.320 -21.433 1.00 96.44 112 GLU A CA 1
ATOM 820 C C . GLU A 1 112 ? -1.927 1.380 -21.231 1.00 96.44 112 GLU A C 1
ATOM 822 O O . GLU A 1 112 ? -2.824 1.305 -22.074 1.00 96.44 112 GLU A O 1
ATOM 827 N N . GLY A 1 113 ? -1.913 0.631 -20.129 1.00 94.88 113 GLY A N 1
ATOM 828 C CA . GLY A 1 113 ? -2.908 -0.397 -19.796 1.00 94.88 113 GLY A CA 1
ATOM 829 C C . GLY A 1 113 ? -2.770 -1.733 -20.540 1.00 94.88 113 GLY A C 1
ATOM 830 O O . GLY A 1 113 ? -3.517 -2.657 -20.244 1.00 94.88 113 GLY A O 1
ATOM 831 N N . VAL A 1 114 ? -1.834 -1.870 -21.484 1.00 97.50 114 VAL A N 1
ATOM 832 C CA . VAL A 1 114 ? -1.697 -3.055 -22.346 1.00 97.50 114 VAL A CA 1
ATOM 833 C C . VAL A 1 114 ? -0.312 -3.670 -22.188 1.00 97.50 114 VAL A C 1
ATOM 835 O O . VAL A 1 114 ? 0.696 -3.074 -22.576 1.00 97.50 114 VAL A O 1
ATOM 838 N N . VAL A 1 115 ? -0.268 -4.894 -21.668 1.00 97.62 115 VAL A N 1
ATOM 839 C CA . VAL A 1 115 ? 0.975 -5.646 -21.483 1.00 97.62 115 VAL A CA 1
ATOM 840 C C . VAL A 1 115 ? 1.624 -6.000 -22.830 1.00 97.62 115 VAL A C 1
ATOM 842 O O . VAL A 1 115 ? 0.940 -6.296 -23.813 1.00 97.62 115 VAL A O 1
ATOM 845 N N . ALA A 1 116 ? 2.952 -5.920 -22.908 1.00 97.75 116 ALA A N 1
ATOM 846 C CA . ALA A 1 116 ? 3.713 -6.302 -24.097 1.00 97.75 116 ALA A CA 1
ATOM 847 C C . ALA A 1 116 ? 3.839 -7.817 -24.265 1.00 97.75 116 ALA A C 1
ATOM 849 O O . ALA A 1 116 ? 3.883 -8.296 -25.397 1.00 97.75 116 ALA A O 1
ATOM 850 N N . ASP A 1 117 ? 3.879 -8.533 -23.147 1.00 97.50 117 ASP A N 1
ATOM 851 C CA . ASP A 1 117 ? 3.975 -9.984 -23.065 1.00 97.50 117 ASP A CA 1
ATOM 852 C C . ASP A 1 117 ? 3.037 -10.471 -21.955 1.00 97.50 117 ASP A C 1
ATOM 854 O O . ASP A 1 117 ? 3.148 -10.020 -20.815 1.00 97.50 117 ASP A O 1
ATOM 858 N N . GLU A 1 118 ? 2.096 -11.353 -22.296 1.00 97.44 118 GLU A N 1
ATOM 859 C CA . GLU A 1 118 ? 1.043 -11.821 -21.387 1.00 97.44 118 GLU A CA 1
ATOM 860 C C . GLU A 1 118 ? 1.607 -12.485 -20.123 1.00 97.44 118 GLU A C 1
ATOM 862 O O . GLU A 1 118 ? 0.992 -12.371 -19.060 1.00 97.44 118 GLU A O 1
ATOM 867 N N . GLU A 1 119 ? 2.802 -13.083 -20.193 1.00 97.81 119 GLU A N 1
ATOM 868 C CA . GLU A 1 119 ? 3.484 -13.673 -19.031 1.00 97.81 119 GLU A CA 1
ATOM 869 C C . GLU A 1 119 ? 3.802 -12.629 -17.943 1.00 97.81 119 GLU A C 1
ATOM 871 O O . GLU A 1 119 ? 3.886 -12.958 -16.762 1.00 97.81 119 GLU A O 1
ATOM 876 N N . ASN A 1 120 ? 3.897 -11.347 -18.312 1.00 98.38 120 ASN A N 1
ATOM 877 C CA . ASN A 1 120 ? 4.221 -10.243 -17.406 1.00 98.38 120 ASN A CA 1
ATOM 878 C C . ASN A 1 120 ? 2.991 -9.488 -16.875 1.00 98.38 120 ASN A C 1
ATOM 880 O O . ASN A 1 120 ? 3.134 -8.439 -16.239 1.00 98.38 120 ASN A O 1
ATOM 884 N N . THR A 1 121 ? 1.781 -10.000 -17.121 1.00 98.50 121 THR A N 1
ATOM 885 C CA . THR A 1 121 ? 0.520 -9.357 -16.706 1.00 98.50 121 THR A CA 1
ATOM 886 C C . THR A 1 121 ? 0.477 -9.097 -15.198 1.00 98.50 121 THR A C 1
ATOM 888 O O . THR A 1 121 ? 0.104 -8.007 -14.764 1.00 98.50 121 THR A O 1
ATOM 891 N N . GLU A 1 122 ? 0.906 -10.065 -14.386 1.00 98.44 122 GLU A N 1
ATOM 892 C CA . GLU A 1 122 ? 0.917 -9.927 -12.925 1.00 98.44 122 GLU A CA 1
ATOM 893 C C . GLU A 1 122 ? 1.897 -8.839 -12.455 1.00 98.44 122 GLU A C 1
ATOM 895 O O . GLU A 1 122 ? 1.562 -8.017 -11.597 1.00 98.44 122 GLU A O 1
ATOM 900 N N . VAL A 1 123 ? 3.092 -8.781 -13.048 1.00 98.62 123 VAL A N 1
ATOM 901 C CA . VAL A 1 123 ? 4.111 -7.779 -12.698 1.00 98.62 123 VAL A CA 1
ATOM 902 C C . VAL A 1 123 ? 3.623 -6.374 -13.064 1.00 98.62 123 VAL A C 1
ATOM 904 O O . VAL A 1 123 ? 3.741 -5.445 -12.260 1.00 98.62 123 VAL A O 1
ATOM 907 N N . LEU A 1 124 ? 2.988 -6.212 -14.230 1.00 98.75 124 LEU A N 1
ATOM 908 C CA . LEU A 1 124 ? 2.379 -4.942 -14.629 1.00 98.75 124 LEU A CA 1
ATOM 909 C C . LEU A 1 124 ? 1.244 -4.531 -13.676 1.00 98.75 124 LEU A C 1
ATOM 911 O O . LEU A 1 124 ? 1.181 -3.378 -13.243 1.00 98.75 124 LEU A O 1
ATOM 915 N N . ALA A 1 125 ? 0.381 -5.472 -13.285 1.00 98.69 125 ALA A N 1
ATOM 916 C CA . ALA A 1 125 ? -0.679 -5.215 -12.315 1.00 98.69 125 ALA A CA 1
ATOM 917 C C . ALA A 1 125 ? -0.130 -4.779 -10.948 1.00 98.69 125 ALA A C 1
ATOM 919 O O . ALA A 1 125 ? -0.646 -3.828 -10.356 1.00 98.69 125 ALA A O 1
ATOM 920 N N . ARG A 1 126 ? 0.956 -5.400 -10.470 1.00 98.75 126 ARG A N 1
ATOM 921 C CA . ARG A 1 126 ? 1.665 -4.975 -9.251 1.00 98.75 126 ARG A CA 1
ATOM 922 C C . ARG A 1 126 ? 2.227 -3.561 -9.375 1.00 98.75 126 ARG A C 1
ATOM 924 O O . ARG A 1 126 ? 2.096 -2.782 -8.429 1.00 98.75 126 ARG A O 1
ATOM 931 N N . ALA A 1 127 ? 2.792 -3.192 -10.524 1.00 98.81 127 ALA A N 1
ATOM 932 C CA . ALA A 1 127 ? 3.248 -1.824 -10.765 1.00 98.81 127 ALA A CA 1
ATOM 933 C C . ALA A 1 127 ? 2.088 -0.814 -10.684 1.00 98.81 127 ALA A C 1
ATOM 935 O O . ALA A 1 127 ? 2.173 0.169 -9.945 1.00 98.81 127 ALA A O 1
ATOM 936 N N . TYR A 1 128 ? 0.960 -1.071 -11.351 1.00 98.88 128 TYR A N 1
ATOM 937 C CA . TYR A 1 128 ? -0.214 -0.191 -11.276 1.00 98.88 128 TYR A CA 1
ATOM 938 C C . TYR A 1 128 ? -0.872 -0.145 -9.897 1.00 98.88 128 TYR A C 1
ATOM 940 O O . TYR A 1 128 ? -1.355 0.916 -9.481 1.00 98.88 128 TYR A O 1
ATOM 948 N N . PHE A 1 129 ? -0.861 -1.256 -9.159 1.00 98.81 129 PHE A N 1
ATOM 949 C CA . PHE A 1 129 ? -1.271 -1.275 -7.760 1.00 98.81 129 PHE A CA 1
ATOM 950 C C . PHE A 1 129 ? -0.418 -0.306 -6.934 1.00 98.81 129 PHE A C 1
ATOM 952 O O . PHE A 1 129 ? -0.966 0.597 -6.297 1.00 98.81 129 PHE A O 1
ATOM 959 N N . TRP A 1 130 ? 0.910 -0.427 -6.993 1.00 98.81 130 TRP A N 1
ATOM 960 C CA . TRP A 1 130 ? 1.808 0.430 -6.219 1.00 98.81 130 TRP A CA 1
ATOM 961 C C . TRP A 1 130 ? 1.751 1.896 -6.645 1.00 98.81 130 TRP A C 1
ATOM 963 O O . TRP A 1 130 ? 1.828 2.783 -5.789 1.00 98.81 130 TRP A O 1
ATOM 973 N N . PHE A 1 131 ? 1.539 2.173 -7.934 1.00 98.88 131 PHE A N 1
ATOM 974 C CA . PHE A 1 131 ? 1.231 3.519 -8.415 1.00 98.88 131 PHE A CA 1
ATOM 975 C C . PHE A 1 131 ? -0.026 4.071 -7.731 1.00 98.88 131 PHE A C 1
ATOM 977 O O . PHE A 1 131 ? 0.004 5.160 -7.156 1.00 98.88 131 PHE A O 1
ATOM 984 N N . SER A 1 132 ? -1.118 3.303 -7.748 1.00 98.69 132 SER A N 1
ATOM 985 C CA . SER A 1 132 ? -2.415 3.712 -7.200 1.00 98.69 132 SER A CA 1
ATOM 986 C C . SER A 1 132 ? -2.364 3.895 -5.682 1.00 98.69 132 SER A C 1
ATOM 988 O O . SER A 1 132 ? -2.890 4.879 -5.161 1.00 98.69 132 SER A O 1
ATOM 990 N N . ALA A 1 133 ? -1.679 2.994 -4.971 1.00 98.62 133 ALA A N 1
ATOM 991 C CA . ALA A 1 133 ? -1.479 3.067 -3.528 1.00 98.62 133 ALA A CA 1
ATOM 992 C C . ALA A 1 133 ? -0.688 4.324 -3.131 1.00 98.62 133 ALA A C 1
ATOM 994 O O . ALA A 1 133 ? -1.128 5.089 -2.269 1.00 98.62 133 ALA A O 1
ATOM 995 N N . ASN A 1 134 ? 0.437 4.592 -3.802 1.00 98.75 134 ASN A N 1
ATOM 996 C CA . ASN A 1 134 ? 1.221 5.803 -3.565 1.00 98.75 134 ASN A CA 1
ATOM 997 C C . ASN A 1 134 ? 0.443 7.075 -3.932 1.00 98.75 134 ASN A C 1
ATOM 999 O O . ASN A 1 134 ? 0.444 8.028 -3.156 1.00 98.75 134 ASN A O 1
ATOM 1003 N N . LEU A 1 135 ? -0.275 7.100 -5.060 1.00 98.50 135 LEU A N 1
ATOM 1004 C CA . LEU A 1 135 ? -1.078 8.258 -5.466 1.00 98.50 135 LEU A CA 1
ATOM 1005 C C . LEU A 1 135 ? -2.199 8.563 -4.461 1.00 98.50 135 LEU A C 1
ATOM 1007 O O . LEU A 1 135 ? -2.428 9.728 -4.126 1.00 98.50 135 LEU A O 1
ATOM 1011 N N . ALA A 1 136 ? -2.866 7.531 -3.937 1.00 97.69 136 ALA A N 1
ATOM 1012 C CA . ALA A 1 136 ? -3.892 7.685 -2.911 1.00 97.69 136 ALA A CA 1
ATOM 1013 C C . ALA A 1 136 ? -3.317 8.289 -1.622 1.00 97.69 136 ALA A C 1
ATOM 1015 O O . ALA A 1 136 ? -3.852 9.269 -1.099 1.00 97.69 136 ALA A O 1
ATOM 1016 N N . ARG A 1 137 ? -2.201 7.738 -1.126 1.00 97.62 137 ARG A N 1
ATOM 1017 C CA . ARG A 1 137 ? -1.551 8.215 0.105 1.00 97.62 137 ARG A CA 1
ATOM 1018 C C . ARG A 1 137 ? -0.926 9.596 -0.055 1.00 97.62 137 ARG A C 1
ATOM 1020 O O . ARG A 1 137 ? -1.018 10.409 0.864 1.00 97.62 137 ARG A O 1
ATOM 1027 N N . TRP A 1 138 ? -0.383 9.902 -1.232 1.00 97.75 138 TRP A N 1
ATOM 1028 C CA . TRP A 1 138 ? 0.010 11.259 -1.596 1.00 97.75 138 TRP A CA 1
ATOM 1029 C C . TRP A 1 138 ? -1.181 12.216 -1.505 1.00 97.75 138 TRP A C 1
ATOM 1031 O O . TRP A 1 138 ? -1.062 13.265 -0.881 1.00 97.75 138 TRP A O 1
ATOM 1041 N N . GLY A 1 139 ? -2.337 11.847 -2.068 1.00 96.56 139 GLY A N 1
ATOM 1042 C CA . GLY A 1 139 ? -3.536 12.684 -2.044 1.00 96.56 139 GLY A CA 1
ATOM 1043 C C . GLY A 1 139 ? -4.047 12.961 -0.628 1.00 96.56 139 GLY A C 1
ATOM 1044 O O . GLY A 1 139 ? -4.467 14.078 -0.324 1.00 96.56 139 GLY A O 1
ATOM 1045 N N . GLU A 1 140 ? -3.956 11.974 0.267 1.00 94.88 140 GLU A N 1
ATOM 1046 C CA . GLU A 1 140 ? -4.248 12.171 1.690 1.00 94.88 140 GLU A CA 1
ATOM 1047 C C . GLU A 1 140 ? -3.245 13.118 2.363 1.00 94.88 140 GLU A C 1
ATOM 1049 O O . GLU A 1 140 ? -3.658 14.025 3.086 1.00 94.88 140 GLU A O 1
ATOM 1054 N N . ALA A 1 141 ? -1.944 12.936 2.116 1.00 95.75 141 ALA A N 1
ATOM 1055 C CA . ALA A 1 141 ? -0.887 13.740 2.728 1.00 95.75 141 ALA A CA 1
ATOM 1056 C C . ALA A 1 141 ? -0.866 15.194 2.216 1.00 95.75 141 ALA A C 1
ATOM 1058 O O . ALA A 1 141 ? -0.653 16.123 2.992 1.00 95.75 141 ALA A O 1
ATOM 1059 N N . ASN A 1 142 ? -1.125 15.396 0.923 1.00 94.81 142 ASN A N 1
ATOM 1060 C CA . ASN A 1 142 ? -1.167 16.699 0.253 1.00 94.81 142 ASN A CA 1
ATOM 1061 C C . ASN A 1 142 ? -2.479 17.468 0.515 1.00 94.81 142 ASN A C 1
ATOM 1063 O O . ASN A 1 142 ? -2.575 18.669 0.261 1.00 94.81 142 ASN A O 1
ATOM 1067 N N . GLY A 1 143 ? -3.495 16.778 1.035 1.00 94.38 143 GLY A N 1
ATOM 1068 C CA . GLY A 1 143 ? -4.831 17.309 1.262 1.00 94.38 143 GLY A CA 1
ATOM 1069 C C . GLY A 1 143 ? -5.817 16.829 0.200 1.00 94.38 143 GLY A C 1
ATOM 1070 O O . GLY A 1 143 ? -5.637 17.036 -1.002 1.00 94.38 143 GLY A O 1
ATOM 1071 N N . ILE A 1 144 ? -6.906 16.221 0.673 1.00 91.44 144 ILE A N 1
ATOM 1072 C CA . ILE A 1 144 ? -7.896 15.520 -0.155 1.00 91.44 144 ILE A CA 1
ATOM 1073 C C . ILE A 1 144 ? -8.509 16.443 -1.220 1.00 91.44 144 ILE A C 1
ATOM 1075 O O . ILE A 1 144 ? -8.575 16.075 -2.390 1.00 91.44 144 ILE A O 1
ATOM 1079 N N . LEU A 1 145 ? -8.916 17.662 -0.840 1.00 89.31 145 LEU A N 1
ATOM 1080 C CA . LEU A 1 145 ? -9.556 18.613 -1.761 1.00 89.31 145 LEU A CA 1
ATOM 1081 C C . LEU A 1 145 ? -8.592 19.128 -2.837 1.00 89.31 145 LEU A C 1
ATOM 1083 O O . LEU A 1 145 ? -8.969 19.239 -4.001 1.00 89.31 145 LEU A O 1
ATOM 1087 N N . SER A 1 146 ? -7.336 19.378 -2.461 1.00 90.81 146 SER A N 1
ATOM 1088 C CA . SER A 1 146 ? -6.275 19.802 -3.383 1.00 90.81 146 SER A CA 1
ATOM 1089 C C . SER A 1 146 ? -5.914 18.719 -4.402 1.00 90.81 146 SER A C 1
ATOM 1091 O O . SER A 1 146 ? -5.315 19.011 -5.433 1.00 90.81 146 SER A O 1
ATOM 1093 N 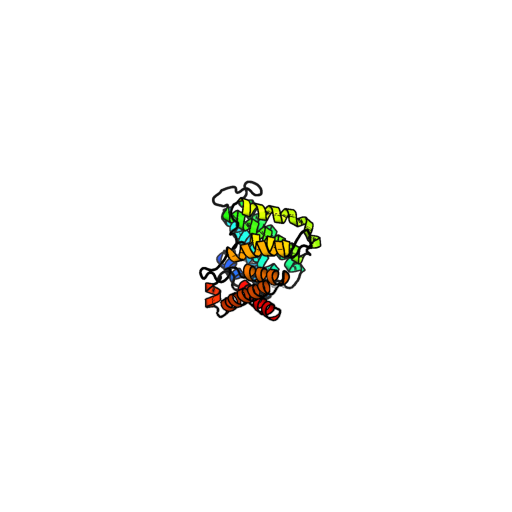N . SER A 1 147 ? -6.284 17.469 -4.120 1.00 93.88 147 SER A N 1
ATOM 1094 C CA . SER A 1 147 ? -5.876 16.293 -4.886 1.00 93.88 147 SER A CA 1
ATOM 1095 C C . SER A 1 147 ? -7.007 15.697 -5.735 1.00 93.88 147 SER A C 1
ATOM 1097 O O . SER A 1 147 ? -6.778 14.726 -6.452 1.00 93.88 147 SER A O 1
ATOM 1099 N N . LEU A 1 148 ? -8.212 16.291 -5.726 1.00 93.00 148 LEU A N 1
ATOM 1100 C CA . LEU A 1 148 ? -9.378 15.794 -6.479 1.00 93.00 148 LEU A CA 1
ATOM 1101 C C . LEU A 1 148 ? -9.111 15.636 -7.982 1.00 93.00 148 LEU A C 1
ATOM 1103 O O . LEU A 1 148 ? -9.627 14.709 -8.603 1.00 93.00 148 LEU A O 1
ATOM 1107 N N . GLY A 1 149 ? -8.268 16.497 -8.561 1.00 95.44 149 GLY A N 1
ATOM 1108 C CA . GLY A 1 149 ? -7.884 16.421 -9.973 1.00 95.44 149 GLY A CA 1
ATOM 1109 C C . GLY A 1 149 ? -7.129 15.141 -10.356 1.00 95.44 149 GLY A C 1
ATOM 1110 O O . GLY A 1 149 ? -7.057 14.822 -11.537 1.00 95.44 149 GLY A O 1
ATOM 1111 N N . GLN A 1 150 ? -6.598 14.391 -9.383 1.00 97.19 150 GLN A N 1
ATOM 1112 C CA . GLN A 1 150 ? -5.913 13.114 -9.611 1.00 97.19 150 GLN A CA 1
ATOM 1113 C C . GLN A 1 150 ? -6.844 11.896 -9.524 1.00 97.19 150 GLN A C 1
ATOM 1115 O O . GLN A 1 150 ? -6.418 10.789 -9.844 1.00 97.19 150 GLN A O 1
ATOM 1120 N N . LEU A 1 151 ? -8.113 12.065 -9.127 1.00 96.50 151 LEU A N 1
ATOM 1121 C CA . LEU A 1 151 ? -9.060 10.948 -9.037 1.00 96.50 151 LEU A CA 1
ATOM 1122 C C . LEU A 1 151 ? -9.276 10.219 -10.373 1.00 96.50 151 LEU A C 1
ATOM 1124 O O . LEU A 1 151 ? -9.273 8.990 -10.348 1.00 96.50 151 LEU A O 1
ATOM 1128 N N . PRO A 1 152 ? -9.421 10.898 -11.533 1.00 97.88 152 PRO A N 1
ATOM 1129 C CA . PRO A 1 152 ? -9.541 10.199 -12.812 1.00 97.88 152 PRO A CA 1
ATOM 1130 C C . PRO A 1 152 ? -8.322 9.323 -13.112 1.00 97.88 152 PRO A C 1
ATOM 1132 O O . PRO A 1 152 ? -8.480 8.192 -13.560 1.00 97.88 152 PRO A O 1
ATOM 1135 N N . THR A 1 153 ? -7.118 9.817 -12.805 1.00 98.38 153 THR A N 1
ATOM 1136 C CA . THR A 1 153 ? -5.875 9.051 -12.928 1.00 98.38 153 THR A CA 1
ATOM 1137 C C . THR A 1 153 ? -5.907 7.835 -12.011 1.00 98.38 153 THR A C 1
ATOM 1139 O O . THR A 1 153 ? -5.703 6.722 -12.473 1.00 98.38 153 THR A O 1
ATOM 1142 N N . LEU A 1 154 ? -6.234 8.011 -10.730 1.00 98.31 154 LEU A N 1
ATOM 1143 C CA . LEU A 1 154 ? -6.318 6.895 -9.791 1.00 98.31 154 LEU A CA 1
ATOM 1144 C C . LEU A 1 154 ? -7.298 5.815 -10.275 1.00 98.31 154 LEU A C 1
ATOM 1146 O O . LEU A 1 154 ? -6.911 4.655 -10.360 1.00 98.31 154 LEU A O 1
ATOM 1150 N N . TYR A 1 155 ? -8.520 6.194 -10.667 1.00 98.31 155 TYR A N 1
ATOM 1151 C CA . TYR A 1 155 ? -9.517 5.235 -11.151 1.00 98.31 155 TYR A CA 1
ATOM 1152 C C . TYR A 1 155 ? -9.080 4.514 -12.426 1.00 98.31 155 TYR A C 1
ATOM 1154 O O . TYR A 1 155 ? -9.329 3.318 -12.557 1.00 98.31 155 TYR A O 1
ATOM 1162 N N . LYS A 1 156 ? -8.403 5.217 -13.339 1.00 98.56 156 LYS A N 1
ATOM 1163 C CA . LYS A 1 156 ? -7.847 4.634 -14.563 1.00 98.56 156 LYS A CA 1
ATOM 1164 C C . LYS A 1 156 ? -6.859 3.508 -14.247 1.00 98.56 156 LYS A C 1
ATOM 1166 O O . LYS A 1 156 ? -7.038 2.395 -14.724 1.00 98.56 156 LYS A O 1
ATOM 1171 N N . TYR A 1 157 ? -5.862 3.774 -13.404 1.00 98.62 157 TYR A N 1
ATOM 1172 C CA . TYR A 1 157 ? -4.826 2.785 -13.088 1.00 98.62 157 TYR A CA 1
ATOM 1173 C C . TYR A 1 157 ? -5.345 1.637 -12.213 1.00 98.62 157 TYR A C 1
ATOM 1175 O O . TYR A 1 157 ? -4.951 0.493 -12.426 1.00 98.62 157 TYR A O 1
ATOM 1183 N N . THR A 1 158 ? -6.286 1.892 -11.296 1.00 98.44 158 THR A N 1
ATOM 1184 C CA . THR A 1 158 ? -6.987 0.796 -10.604 1.00 98.44 158 THR A CA 1
ATOM 1185 C C . THR A 1 158 ? -7.848 -0.031 -11.562 1.00 98.44 158 THR A C 1
ATOM 1187 O O . THR A 1 158 ? -7.963 -1.239 -11.386 1.00 98.44 158 THR A O 1
ATOM 1190 N N . GLY A 1 159 ? -8.429 0.605 -12.586 1.00 98.44 159 GLY A N 1
ATOM 1191 C CA . GLY A 1 159 ? -9.225 -0.054 -13.620 1.00 98.44 159 GLY A CA 1
ATOM 1192 C C . GLY A 1 159 ? -8.396 -1.033 -14.442 1.00 98.44 159 GLY A C 1
ATOM 1193 O O . GLY A 1 159 ? -8.814 -2.172 -14.606 1.00 98.44 159 GLY A O 1
ATOM 1194 N N . TYR A 1 160 ? -7.181 -0.647 -14.843 1.00 98.62 160 TYR A N 1
ATOM 1195 C CA . TYR A 1 160 ? -6.276 -1.545 -15.568 1.00 98.62 160 TYR A CA 1
ATOM 1196 C C . TYR A 1 160 ? -5.959 -2.832 -14.807 1.00 98.62 160 TYR A C 1
ATOM 1198 O O . TYR A 1 160 ? -5.914 -3.899 -15.410 1.00 98.62 160 TYR A O 1
ATOM 1206 N N . VAL A 1 161 ? -5.775 -2.768 -13.485 1.00 98.56 161 VAL A N 1
ATOM 1207 C CA . VAL A 1 161 ? -5.553 -3.977 -12.672 1.00 98.56 161 VAL A CA 1
ATOM 1208 C C . VAL A 1 161 ? -6.742 -4.938 -12.763 1.00 98.56 161 VAL A C 1
ATOM 1210 O O . VAL A 1 161 ? -6.547 -6.142 -12.932 1.00 98.56 161 VAL A O 1
ATOM 1213 N N . SER A 1 162 ? -7.962 -4.405 -12.706 1.00 97.31 162 SER A N 1
ATOM 1214 C CA . SER A 1 162 ? -9.186 -5.205 -12.800 1.00 97.31 162 SER A CA 1
ATOM 1215 C C . SER A 1 162 ? -9.428 -5.740 -14.215 1.00 97.31 162 SER A C 1
ATOM 1217 O O . SER A 1 162 ? -9.768 -6.906 -14.389 1.00 97.31 162 SER A O 1
ATOM 1219 N N . GLU A 1 163 ? -9.161 -4.934 -15.247 1.00 98.00 163 GLU A N 1
ATOM 1220 C CA . GLU A 1 163 ? -9.235 -5.352 -16.656 1.00 98.00 163 GLU A CA 1
ATOM 1221 C C . GLU A 1 163 ? -8.249 -6.486 -16.982 1.00 98.00 163 GLU A C 1
ATOM 1223 O O . GLU A 1 163 ? -8.561 -7.355 -17.795 1.00 98.00 163 GLU A O 1
ATOM 1228 N N . MET A 1 164 ? -7.095 -6.526 -16.307 1.00 97.94 164 MET A N 1
ATOM 1229 C CA . MET A 1 164 ? -6.130 -7.632 -16.377 1.00 97.94 164 MET A CA 1
ATOM 1230 C C . MET A 1 164 ? -6.546 -8.873 -15.563 1.00 97.94 164 MET A C 1
ATOM 1232 O O . MET A 1 164 ? -5.834 -9.879 -15.575 1.00 97.94 164 MET A O 1
ATOM 1236 N N . GLY A 1 165 ? -7.667 -8.824 -14.834 1.00 97.62 165 GLY A N 1
ATOM 1237 C CA . GLY A 1 165 ? -8.127 -9.909 -13.964 1.00 97.62 165 GLY A CA 1
ATOM 1238 C C . GLY A 1 165 ? -7.237 -10.131 -12.738 1.00 97.62 165 GLY A C 1
ATOM 1239 O O . GLY A 1 165 ? -7.162 -11.249 -12.237 1.00 97.62 165 GLY A O 1
ATOM 1240 N N . GLN A 1 166 ? -6.537 -9.089 -12.278 1.00 98.00 166 GLN A N 1
ATOM 1241 C CA . GLN A 1 166 ? -5.543 -9.158 -11.199 1.00 98.00 166 GLN A CA 1
ATOM 1242 C C . GLN A 1 166 ? -6.043 -8.507 -9.899 1.00 98.00 166 GLN A C 1
ATOM 1244 O O . GLN A 1 166 ? -5.266 -7.919 -9.145 1.00 98.00 166 GLN A O 1
ATOM 1249 N N . ASP A 1 167 ? -7.345 -8.600 -9.612 1.00 96.06 167 ASP A N 1
ATOM 1250 C CA . ASP A 1 167 ? -7.964 -7.974 -8.432 1.00 96.06 167 ASP A CA 1
ATOM 1251 C C . ASP A 1 167 ? -7.346 -8.448 -7.106 1.00 96.06 167 ASP A C 1
ATOM 1253 O O . ASP A 1 167 ? -7.357 -7.711 -6.122 1.00 96.06 167 ASP A O 1
ATOM 1257 N N . GLN A 1 168 ? -6.786 -9.662 -7.072 1.00 97.50 168 GLN A N 1
ATOM 1258 C CA . GLN A 1 168 ? -6.139 -10.250 -5.897 1.00 97.50 168 GLN A CA 1
ATOM 1259 C C . GLN A 1 168 ? -4.784 -9.620 -5.547 1.00 97.50 168 GLN A C 1
ATOM 1261 O O . GLN A 1 168 ? -4.229 -9.958 -4.498 1.00 97.50 168 GLN A O 1
ATOM 1266 N N . VAL A 1 169 ? -4.245 -8.728 -6.390 1.00 97.44 169 VAL A N 1
ATOM 1267 C CA . VAL A 1 169 ? -2.939 -8.095 -6.168 1.00 97.44 169 VAL A CA 1
ATOM 1268 C C . VAL A 1 169 ? -2.837 -7.510 -4.760 1.00 97.44 169 VAL A C 1
ATOM 1270 O O . VAL A 1 169 ? -3.753 -6.838 -4.277 1.00 97.44 169 VAL A O 1
ATOM 1273 N N . ASP A 1 170 ? -1.722 -7.804 -4.091 1.00 96.31 170 ASP A N 1
ATOM 1274 C CA . ASP A 1 170 ? -1.464 -7.398 -2.707 1.00 96.31 170 ASP A CA 1
ATOM 1275 C C . ASP A 1 170 ? -2.638 -7.737 -1.762 1.00 96.31 170 ASP A C 1
ATOM 1277 O O . ASP A 1 170 ? -3.048 -6.924 -0.943 1.00 96.31 170 ASP A O 1
ATOM 1281 N N . MET A 1 171 ? -3.249 -8.921 -1.886 1.00 96.31 171 MET A N 1
ATOM 1282 C CA . MET A 1 171 ? -4.403 -9.322 -1.063 1.00 96.31 171 MET A CA 1
ATOM 1283 C C . MET A 1 171 ? -5.582 -8.337 -1.194 1.00 96.31 171 MET A C 1
ATOM 1285 O O . MET A 1 171 ? -6.056 -7.768 -0.202 1.00 96.31 171 MET A O 1
ATOM 1289 N N . TYR A 1 172 ? -6.030 -8.119 -2.433 1.00 97.94 172 TYR A N 1
ATOM 1290 C CA . TYR A 1 172 ? -7.117 -7.193 -2.787 1.00 97.94 172 TYR A CA 1
ATOM 1291 C C . TYR A 1 172 ? -6.816 -5.727 -2.448 1.00 97.94 172 TYR A C 1
ATOM 1293 O O . TYR A 1 172 ? -7.682 -4.954 -2.024 1.00 97.94 172 TYR A O 1
ATOM 1301 N N . GLY A 1 173 ? -5.567 -5.314 -2.666 1.00 97.38 173 GLY A N 1
ATOM 1302 C CA . GLY A 1 173 ? -5.087 -3.967 -2.376 1.00 97.38 173 GLY A CA 1
ATOM 1303 C C . GLY A 1 173 ? -5.806 -2.861 -3.153 1.00 97.38 173 GLY A C 1
ATOM 1304 O O . GLY A 1 173 ? -5.957 -1.753 -2.635 1.00 97.38 173 GLY A O 1
ATOM 1305 N N . ILE A 1 174 ? -6.335 -3.142 -4.349 1.00 98.31 174 ILE A N 1
ATOM 1306 C CA . ILE A 1 174 ? -7.142 -2.169 -5.106 1.00 98.31 174 ILE A CA 1
ATOM 1307 C C . ILE A 1 174 ? -8.433 -1.816 -4.364 1.00 98.31 174 ILE A C 1
ATOM 1309 O O . ILE A 1 174 ? -8.770 -0.635 -4.251 1.00 98.31 174 ILE A O 1
ATOM 1313 N N . ASN A 1 175 ? -9.105 -2.803 -3.766 1.00 98.62 175 ASN A N 1
ATOM 1314 C CA . ASN A 1 175 ? -10.280 -2.556 -2.936 1.00 98.62 175 ASN A CA 1
ATOM 1315 C C . ASN A 1 175 ? -9.923 -1.715 -1.703 1.00 98.62 175 ASN A C 1
ATOM 1317 O O . ASN A 1 175 ? -10.674 -0.803 -1.355 1.00 98.62 175 ASN A O 1
ATOM 1321 N N . ARG A 1 176 ? -8.737 -1.901 -1.099 1.00 97.31 176 ARG A N 1
ATOM 1322 C CA . ARG A 1 176 ? -8.267 -0.986 -0.039 1.00 97.31 176 ARG A CA 1
ATOM 1323 C C . ARG A 1 176 ? -8.127 0.451 -0.531 1.00 97.31 176 ARG A C 1
ATOM 1325 O O . ARG A 1 176 ? -8.583 1.372 0.145 1.00 97.31 176 ARG A O 1
ATOM 1332 N N . VAL A 1 177 ? -7.504 0.652 -1.692 1.00 98.25 177 VAL A N 1
ATOM 1333 C CA . VAL A 1 177 ? -7.301 1.987 -2.277 1.00 98.25 177 VAL A CA 1
ATOM 1334 C C . VAL A 1 177 ? -8.646 2.666 -2.553 1.00 98.25 177 VAL A C 1
ATOM 1336 O O . VAL A 1 177 ? -8.878 3.790 -2.100 1.00 98.25 177 VAL A O 1
ATOM 1339 N N . LEU A 1 178 ? -9.563 1.976 -3.235 1.00 98.38 178 LEU A N 1
ATOM 1340 C CA . LEU A 1 178 ? -10.883 2.509 -3.582 1.00 98.38 178 LEU A CA 1
ATOM 1341 C C . LEU A 1 178 ? -11.769 2.724 -2.349 1.00 98.38 178 LEU A C 1
ATOM 1343 O O . LEU A 1 178 ? -12.452 3.748 -2.253 1.00 98.38 178 LEU A O 1
ATOM 1347 N N . GLY A 1 179 ? -11.712 1.812 -1.376 1.00 98.12 179 GLY A N 1
ATOM 1348 C CA . GLY A 1 179 ? -12.370 1.948 -0.079 1.00 98.12 179 GLY A CA 1
ATOM 1349 C C . GLY A 1 179 ? -11.900 3.194 0.662 1.00 98.12 179 GLY A C 1
ATOM 1350 O O . GLY A 1 179 ? -12.719 3.956 1.184 1.00 98.12 179 GLY A O 1
ATOM 1351 N N . ARG A 1 180 ? -10.592 3.476 0.637 1.00 96.75 180 ARG A N 1
ATOM 1352 C CA . ARG A 1 180 ? -10.032 4.653 1.305 1.00 96.75 180 ARG A CA 1
ATOM 1353 C C . ARG A 1 180 ? -10.457 5.951 0.646 1.00 96.75 180 ARG A C 1
ATOM 1355 O O . ARG A 1 180 ? -10.890 6.870 1.341 1.00 96.75 180 ARG A O 1
ATOM 1362 N N . VAL A 1 181 ? -10.418 5.997 -0.682 1.00 96.81 181 VAL A N 1
ATOM 1363 C CA . VAL A 1 181 ? -10.935 7.124 -1.467 1.00 96.81 181 VAL A CA 1
ATOM 1364 C C . VAL A 1 181 ? -12.415 7.361 -1.150 1.00 96.81 181 VAL A C 1
ATOM 1366 O O . VAL A 1 181 ? -12.803 8.479 -0.813 1.00 96.81 181 VAL A O 1
ATOM 1369 N N . ALA A 1 182 ? -13.237 6.309 -1.172 1.00 97.75 182 ALA A N 1
ATOM 1370 C CA . ALA A 1 182 ? -14.661 6.405 -0.866 1.00 97.75 182 ALA A CA 1
ATOM 1371 C C . ALA A 1 182 ? -14.937 6.865 0.576 1.00 97.75 182 ALA A C 1
ATOM 1373 O O . ALA A 1 182 ? -15.913 7.577 0.799 1.00 97.75 182 ALA A O 1
ATOM 1374 N N . PHE A 1 183 ? -14.095 6.479 1.537 1.00 97.56 183 PHE A N 1
ATOM 1375 C CA . PHE A 1 183 ? -14.228 6.864 2.943 1.00 97.56 183 PHE A CA 1
ATOM 1376 C C . PHE A 1 183 ? -13.833 8.324 3.199 1.00 97.56 183 PHE A C 1
ATOM 1378 O O . PHE A 1 183 ? -14.423 8.993 4.044 1.00 97.56 183 PHE A O 1
ATOM 1385 N N . LYS A 1 184 ? -12.820 8.828 2.486 1.00 95.69 184 LYS A N 1
ATOM 1386 C CA . LYS A 1 184 ? -12.257 10.167 2.709 1.00 95.69 184 LYS A CA 1
ATOM 1387 C C . LYS A 1 184 ? -12.931 11.279 1.921 1.00 95.69 184 LYS A C 1
ATOM 1389 O O . LYS A 1 184 ? -12.873 12.434 2.344 1.00 95.69 184 LYS A O 1
ATOM 1394 N N . LEU A 1 185 ? -13.537 10.968 0.779 1.00 94.44 185 LEU A N 1
ATOM 1395 C CA . LEU A 1 185 ? -14.214 11.971 -0.033 1.00 94.44 185 LEU A CA 1
ATOM 1396 C C . LEU A 1 185 ? -15.582 12.349 0.554 1.00 94.44 185 LEU A C 1
ATOM 1398 O O . LEU A 1 185 ? -16.320 11.475 1.013 1.00 94.44 185 LEU A O 1
ATOM 1402 N N . PRO A 1 186 ? -15.969 13.636 0.500 1.00 91.69 186 PRO A N 1
ATOM 1403 C CA . PRO A 1 186 ? -17.296 14.053 0.927 1.00 91.69 186 PRO A CA 1
ATOM 1404 C C . PRO A 1 186 ? -18.374 13.525 -0.027 1.00 91.69 186 PRO A C 1
ATOM 1406 O O . PRO A 1 186 ? -18.131 13.280 -1.213 1.00 91.69 186 PRO A O 1
ATOM 1409 N N . PHE A 1 187 ? -19.600 13.409 0.479 1.00 90.75 187 PHE A N 1
ATOM 1410 C CA . PHE A 1 187 ? -20.767 13.125 -0.351 1.00 90.75 187 PHE A CA 1
ATOM 1411 C C . PHE A 1 187 ? -20.956 14.225 -1.421 1.00 90.75 187 PHE A C 1
ATOM 1413 O O . PHE A 1 187 ? -20.786 15.404 -1.098 1.00 90.75 187 PHE A O 1
ATOM 1420 N N . PRO A 1 188 ? -21.320 13.889 -2.677 1.00 92.00 188 PRO A N 1
ATOM 1421 C CA . PRO A 1 188 ? -21.653 12.558 -3.202 1.00 92.00 188 PRO A CA 1
ATOM 1422 C C . PRO A 1 188 ? -20.467 11.770 -3.787 1.00 92.00 188 PRO A C 1
ATOM 1424 O O . PRO A 1 188 ? -20.669 10.683 -4.320 1.00 92.00 188 PRO A O 1
ATOM 1427 N N . MET A 1 189 ? -19.238 12.293 -3.723 1.00 92.44 189 MET A N 1
ATOM 1428 C CA . MET A 1 189 ? -18.056 11.642 -4.310 1.00 92.44 189 MET A CA 1
ATOM 1429 C C . MET A 1 189 ? -17.598 10.414 -3.508 1.00 92.44 189 MET A C 1
ATOM 1431 O O . MET A 1 189 ? -17.072 9.459 -4.081 1.00 92.44 189 MET A O 1
ATOM 1435 N N . GLY A 1 190 ? -17.823 10.431 -2.193 1.00 94.62 190 GLY A N 1
ATOM 1436 C CA . GLY A 1 190 ? -17.565 9.327 -1.272 1.00 94.62 190 GLY A CA 1
ATOM 1437 C C . GLY A 1 190 ? -18.737 9.064 -0.326 1.00 94.62 190 GLY A C 1
ATOM 1438 O O . GLY A 1 190 ? -19.667 9.865 -0.209 1.00 94.62 190 GLY A O 1
ATOM 1439 N N . SER A 1 191 ? -18.718 7.899 0.322 1.00 97.44 191 SER A N 1
ATOM 1440 C CA . SER A 1 191 ? -19.626 7.550 1.419 1.00 97.44 191 SER A CA 1
ATOM 1441 C C . SER A 1 191 ? -19.098 6.349 2.205 1.00 97.44 191 SER A C 1
ATOM 1443 O O . SER A 1 191 ? -18.501 5.437 1.628 1.00 97.44 191 SER A O 1
ATOM 1445 N N . ASN A 1 192 ? -19.426 6.285 3.500 1.00 97.81 192 ASN A N 1
ATOM 1446 C CA . ASN A 1 192 ? -19.095 5.133 4.346 1.00 97.81 192 ASN A CA 1
ATOM 1447 C C . ASN A 1 192 ? -19.707 3.833 3.809 1.00 97.81 192 ASN A C 1
ATOM 1449 O O . ASN A 1 192 ? -19.072 2.793 3.876 1.00 97.81 192 ASN A O 1
ATOM 1453 N N . LYS A 1 193 ? -20.903 3.884 3.204 1.00 96.62 193 LYS A N 1
ATOM 1454 C CA . LYS A 1 193 ? -21.537 2.703 2.597 1.00 96.62 193 LYS A CA 1
ATOM 1455 C C . LYS A 1 193 ? -20.741 2.166 1.403 1.00 96.62 193 LYS A C 1
ATOM 1457 O O . LYS A 1 193 ? -20.577 0.960 1.276 1.00 96.62 193 LYS A O 1
ATOM 1462 N N . LYS A 1 194 ? -20.239 3.051 0.532 1.00 97.62 194 LYS A N 1
ATOM 1463 C CA . LYS A 1 194 ? -19.391 2.649 -0.602 1.00 97.62 194 LYS A CA 1
ATOM 1464 C C . LYS A 1 194 ? -18.046 2.106 -0.114 1.00 97.62 194 LYS A C 1
ATOM 1466 O O . LYS A 1 194 ? -17.589 1.090 -0.617 1.00 97.62 194 LYS A O 1
ATOM 1471 N N . ALA A 1 195 ? -17.445 2.758 0.881 1.00 98.44 195 ALA A N 1
ATOM 1472 C CA . ALA A 1 195 ? -16.219 2.273 1.508 1.00 98.44 195 ALA A CA 1
ATOM 1473 C C . ALA A 1 195 ? -16.407 0.893 2.159 1.00 98.44 195 ALA A C 1
ATOM 1475 O O . ALA A 1 195 ? -15.547 0.034 2.003 1.00 98.44 195 ALA A O 1
ATOM 1476 N N . LEU A 1 196 ? -17.546 0.667 2.825 1.00 98.44 196 LEU A N 1
ATOM 1477 C CA . LEU A 1 196 ? -17.883 -0.605 3.461 1.00 98.44 196 LEU A CA 1
ATOM 1478 C C . LEU A 1 196 ? -17.874 -1.757 2.460 1.00 98.44 196 LEU A C 1
ATOM 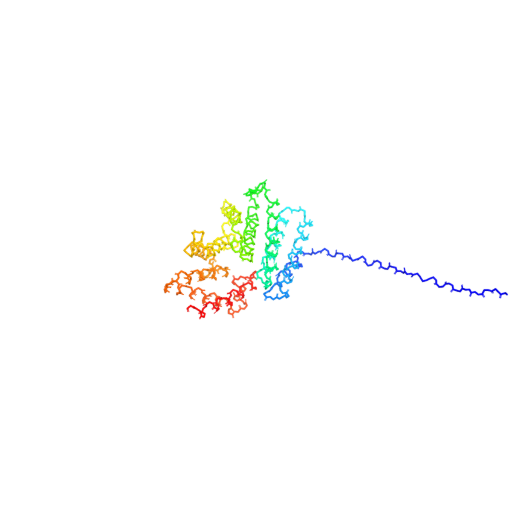1480 O O . LEU A 1 196 ? -17.240 -2.761 2.742 1.00 98.44 196 LEU A O 1
ATOM 1484 N N . ALA A 1 197 ? -18.498 -1.584 1.292 1.00 98.38 197 ALA A N 1
ATOM 1485 C CA . ALA A 1 197 ? -18.531 -2.623 0.264 1.00 98.38 197 ALA A CA 1
ATOM 1486 C C . ALA A 1 197 ? -17.123 -3.024 -0.211 1.00 98.38 197 ALA A C 1
ATOM 1488 O O . ALA A 1 197 ? -16.819 -4.209 -0.294 1.00 98.38 197 ALA A O 1
ATOM 1489 N N . TYR A 1 198 ? -16.241 -2.049 -0.461 1.00 98.56 198 TYR A N 1
ATOM 1490 C CA . TYR A 1 198 ? -14.864 -2.350 -0.861 1.00 98.56 198 TYR A CA 1
ATOM 1491 C C . TYR A 1 198 ? -14.069 -3.049 0.244 1.00 98.56 198 TYR A C 1
ATOM 1493 O O . TYR A 1 198 ? -13.345 -4.002 -0.027 1.00 98.56 198 TYR A O 1
ATOM 1501 N N . TYR A 1 199 ? -14.170 -2.573 1.487 1.00 98.69 199 TYR A N 1
ATOM 1502 C CA . TYR A 1 199 ? -13.405 -3.161 2.585 1.00 98.69 199 TYR A CA 1
ATOM 1503 C C . TYR A 1 199 ? -13.931 -4.530 3.013 1.00 98.69 199 TYR A C 1
ATOM 1505 O O . TYR A 1 199 ? -13.125 -5.369 3.398 1.00 98.69 199 TYR A O 1
ATOM 1513 N N . GLU A 1 200 ? -15.239 -4.766 2.911 1.00 98.50 200 GLU A N 1
ATOM 1514 C CA . GLU A 1 200 ? -15.833 -6.090 3.101 1.00 98.50 200 GLU A CA 1
ATOM 1515 C C . GLU A 1 200 ? -15.294 -7.072 2.062 1.00 98.50 200 GLU A C 1
ATOM 1517 O O . GLU A 1 200 ? -14.755 -8.108 2.434 1.00 98.50 200 GLU A O 1
ATOM 1522 N N . GLU A 1 201 ? -15.312 -6.705 0.776 1.00 98.25 201 GLU A N 1
ATOM 1523 C CA . GLU A 1 201 ? -14.762 -7.567 -0.270 1.00 98.25 201 GLU A CA 1
ATOM 1524 C C . GLU A 1 201 ? -13.261 -7.827 -0.075 1.00 98.25 201 GLU A C 1
ATOM 1526 O O . GLU A 1 201 ? -12.811 -8.966 -0.199 1.00 98.25 201 GLU A O 1
ATOM 1531 N N . ALA A 1 202 ? -12.479 -6.793 0.256 1.00 98.25 202 ALA A N 1
ATOM 1532 C CA . ALA A 1 202 ? -11.056 -6.962 0.529 1.00 98.25 202 ALA A CA 1
ATOM 1533 C C . ALA A 1 202 ? -10.814 -7.911 1.709 1.00 98.25 202 ALA A C 1
ATOM 1535 O O . ALA A 1 202 ? -9.947 -8.769 1.614 1.00 98.25 202 ALA A O 1
ATOM 1536 N N . PHE A 1 203 ? -11.571 -7.764 2.800 1.00 98.44 203 PHE A N 1
ATOM 1537 C CA . PHE A 1 203 ? -11.441 -8.590 3.998 1.00 98.44 203 PHE A CA 1
ATOM 1538 C C . PHE A 1 203 ? -11.833 -10.049 3.733 1.00 98.44 203 PHE A C 1
ATOM 1540 O O . PHE A 1 203 ? -11.040 -10.947 4.014 1.00 98.44 203 PHE A O 1
ATOM 1547 N N . ASP A 1 204 ? -13.019 -10.280 3.166 1.00 97.75 204 ASP A N 1
ATOM 1548 C CA . ASP A 1 204 ? -13.587 -11.619 2.978 1.00 97.75 204 ASP A CA 1
ATOM 1549 C C . ASP A 1 204 ? -12.802 -12.441 1.951 1.00 97.75 204 ASP A C 1
ATOM 1551 O O . ASP A 1 204 ? -12.675 -13.659 2.079 1.00 97.75 204 ASP A O 1
ATOM 1555 N N . ARG A 1 205 ? -12.247 -11.793 0.920 1.00 97.19 205 ARG A N 1
ATOM 1556 C CA . ARG A 1 205 ? -11.497 -12.501 -0.123 1.00 97.19 205 ARG A CA 1
ATOM 1557 C C . ARG A 1 205 ? -10.034 -12.747 0.237 1.00 97.19 205 ARG A C 1
ATOM 1559 O O . ARG A 1 205 ? -9.374 -13.506 -0.469 1.00 97.19 205 ARG A O 1
ATOM 1566 N N . SER A 1 206 ? -9.526 -12.143 1.310 1.00 96.88 206 SER A N 1
ATOM 1567 C CA . SER A 1 206 ? -8.141 -12.307 1.757 1.00 96.88 206 SER A CA 1
ATOM 1568 C C . SER A 1 206 ? -8.011 -12.997 3.111 1.00 96.88 206 SER A C 1
ATOM 1570 O O . SER A 1 206 ? -7.034 -12.736 3.809 1.00 96.88 206 SER A O 1
ATOM 1572 N N . LEU A 1 207 ? -8.983 -13.808 3.529 1.00 96.38 207 LEU A N 1
ATOM 1573 C CA . LEU A 1 207 ? -8.913 -14.532 4.801 1.00 96.38 207 LEU A CA 1
ATOM 1574 C C . LEU A 1 207 ? -7.680 -15.449 4.865 1.00 96.38 207 LEU A C 1
ATOM 1576 O O . LEU A 1 207 ? -7.276 -16.036 3.863 1.00 96.38 207 LEU A O 1
ATOM 1580 N N . CYS A 1 208 ? -7.087 -15.564 6.054 1.00 91.25 208 CYS A N 1
ATOM 1581 C CA . CYS A 1 208 ? -6.126 -16.616 6.375 1.00 91.25 208 CYS A CA 1
ATOM 1582 C C . CYS A 1 208 ? -6.775 -18.005 6.230 1.00 91.25 208 CYS A C 1
ATOM 1584 O O . CYS A 1 208 ? -7.998 -18.132 6.261 1.00 91.25 208 CYS A O 1
ATOM 1586 N N . ASP A 1 209 ? -5.956 -19.057 6.164 1.00 87.56 209 ASP A N 1
ATOM 1587 C CA . ASP A 1 209 ? -6.431 -20.446 6.041 1.00 87.56 209 ASP A CA 1
ATOM 1588 C C . ASP A 1 209 ? -7.335 -20.900 7.203 1.00 87.56 209 ASP A C 1
ATOM 1590 O O . ASP A 1 209 ? -8.154 -21.803 7.039 1.00 87.56 209 ASP A O 1
ATOM 1594 N N . ASP A 1 210 ? -7.206 -20.274 8.378 1.00 84.69 210 ASP A N 1
ATOM 1595 C CA . ASP A 1 210 ? -8.086 -20.520 9.527 1.00 84.69 210 ASP A CA 1
ATOM 1596 C C . ASP A 1 210 ? -9.460 -19.836 9.410 1.00 84.69 210 ASP A C 1
ATOM 1598 O O . ASP A 1 210 ? -10.356 -20.137 10.193 1.00 84.69 210 ASP A O 1
ATOM 1602 N N . GLY A 1 211 ? -9.652 -18.972 8.407 1.00 83.12 211 GLY A N 1
ATOM 1603 C CA . GLY A 1 211 ? -10.926 -18.349 8.050 1.00 83.12 211 GLY A CA 1
ATOM 1604 C C . GLY A 1 211 ? -11.374 -17.198 8.954 1.00 83.12 211 GLY A C 1
ATOM 1605 O O . GLY A 1 211 ? -12.446 -16.641 8.727 1.00 83.12 211 GLY A O 1
ATOM 1606 N N . ASP A 1 212 ? -10.582 -16.816 9.959 1.00 86.31 212 ASP A N 1
ATOM 1607 C CA . ASP A 1 212 ? -11.050 -15.920 11.026 1.00 86.31 212 ASP A CA 1
ATOM 1608 C C . ASP A 1 212 ? -10.757 -14.434 10.764 1.00 86.31 212 ASP A C 1
ATOM 1610 O O . ASP A 1 212 ? -11.439 -13.543 11.283 1.00 86.31 212 ASP A O 1
ATOM 1614 N N . ILE A 1 213 ? -9.708 -14.138 9.996 1.00 94.94 213 ILE A N 1
ATOM 1615 C CA . ILE A 1 213 ? -9.233 -12.775 9.758 1.00 94.94 213 ILE A CA 1
ATOM 1616 C C . ILE A 1 213 ? -8.565 -12.675 8.387 1.00 94.94 213 ILE A C 1
ATOM 1618 O O . ILE A 1 213 ? -7.962 -13.634 7.918 1.00 94.94 213 ILE A O 1
ATOM 1622 N N . SER A 1 214 ? -8.622 -11.503 7.756 1.00 96.69 214 SER A N 1
ATOM 1623 C CA . SER A 1 214 ? -7.799 -11.204 6.582 1.00 96.69 214 SER A CA 1
ATOM 1624 C C . SER A 1 214 ? -6.301 -11.365 6.881 1.00 96.69 214 SER A C 1
ATOM 1626 O O . SER A 1 214 ? -5.846 -10.849 7.893 1.00 96.69 214 SER A O 1
ATOM 1628 N N . ALA A 1 215 ? -5.533 -11.949 5.957 1.00 95.19 215 ALA A N 1
ATOM 1629 C CA . ALA A 1 215 ? -4.068 -12.066 5.957 1.00 95.19 215 ALA A CA 1
ATOM 1630 C C . ALA A 1 215 ? -3.322 -10.728 5.756 1.00 95.19 215 ALA A C 1
ATOM 1632 O O . ALA A 1 215 ? -2.094 -10.646 5.872 1.00 95.19 215 ALA A O 1
ATOM 1633 N N . HIS A 1 216 ? -4.060 -9.652 5.468 1.00 96.25 216 HIS A N 1
ATOM 1634 C CA . HIS A 1 216 ? -3.546 -8.289 5.402 1.00 96.25 216 HIS A CA 1
ATOM 1635 C C . HIS A 1 216 ? -4.170 -7.419 6.499 1.00 96.25 216 HIS A C 1
ATOM 1637 O O . HIS A 1 216 ? -5.376 -7.155 6.479 1.00 96.25 216 HIS A O 1
ATOM 1643 N N . GLY A 1 217 ? -3.362 -6.900 7.428 1.00 97.06 217 GLY A N 1
ATOM 1644 C CA . GLY A 1 217 ? -3.888 -6.171 8.588 1.00 97.06 217 GLY A CA 1
ATOM 1645 C C . GLY A 1 217 ? -4.600 -4.858 8.236 1.00 97.06 217 GLY A C 1
ATOM 1646 O O . GLY A 1 217 ? -5.640 -4.574 8.824 1.00 97.06 217 GLY A O 1
ATOM 1647 N N . LEU A 1 218 ? -4.186 -4.113 7.195 1.00 97.62 218 LEU A N 1
ATOM 1648 C CA . LEU A 1 218 ? -4.981 -2.954 6.731 1.00 97.62 218 LEU A CA 1
ATOM 1649 C C . LEU A 1 218 ? -6.408 -3.308 6.279 1.00 97.62 218 LEU A C 1
ATOM 1651 O O . LEU A 1 218 ? -7.291 -2.471 6.456 1.00 97.62 218 LEU A O 1
ATOM 1655 N N . ASN A 1 219 ? -6.667 -4.507 5.732 1.00 98.31 219 ASN A N 1
ATOM 1656 C CA . ASN A 1 219 ? -8.047 -4.915 5.422 1.00 98.31 219 ASN A CA 1
ATOM 1657 C C . ASN A 1 219 ? -8.860 -5.004 6.717 1.00 98.31 219 ASN A C 1
ATOM 1659 O O . ASN A 1 219 ? -10.000 -4.560 6.750 1.00 98.31 219 ASN A O 1
ATOM 1663 N N . VAL A 1 220 ? -8.258 -5.495 7.806 1.00 98.38 220 VAL A N 1
ATOM 1664 C CA . VAL A 1 220 ? -8.897 -5.541 9.128 1.00 98.38 220 VAL A CA 1
ATOM 1665 C C . VAL A 1 220 ? -9.152 -4.139 9.670 1.00 98.38 220 VAL A C 1
ATOM 1667 O O . VAL A 1 220 ? -10.280 -3.814 10.037 1.00 98.38 220 VAL A O 1
ATOM 1670 N N . ILE A 1 221 ? -8.110 -3.304 9.724 1.00 98.56 221 ILE A N 1
ATOM 1671 C CA . ILE A 1 221 ? -8.179 -1.972 10.337 1.00 98.56 221 ILE A CA 1
ATOM 1672 C C . ILE A 1 221 ? -9.187 -1.094 9.611 1.00 98.56 221 ILE A C 1
ATOM 1674 O O . ILE A 1 221 ? -10.058 -0.499 10.246 1.00 98.56 221 ILE A O 1
ATOM 1678 N N . PHE A 1 222 ? -9.112 -1.033 8.283 1.00 98.56 222 PHE A N 1
ATOM 1679 C CA . PHE A 1 222 ? -10.010 -0.179 7.521 1.00 98.56 222 PHE A CA 1
ATOM 1680 C C . PHE A 1 222 ? -11.441 -0.709 7.484 1.00 98.56 222 PHE A C 1
ATOM 1682 O O . PHE A 1 222 ? -12.374 0.095 7.530 1.00 98.56 222 PHE A O 1
ATOM 1689 N N . TYR A 1 223 ? -11.636 -2.032 7.482 1.00 98.75 223 TYR A N 1
ATOM 1690 C CA . TYR A 1 223 ? -12.974 -2.603 7.591 1.00 98.75 223 TYR A CA 1
ATOM 1691 C C . TYR A 1 223 ? -13.610 -2.302 8.954 1.00 98.75 223 TYR A C 1
ATOM 1693 O O . TYR A 1 223 ? -14.746 -1.833 9.026 1.00 98.75 223 TYR A O 1
ATOM 1701 N N . ALA A 1 224 ? -12.855 -2.458 10.044 1.00 98.62 224 ALA A N 1
ATOM 1702 C CA . ALA A 1 224 ? -13.316 -2.068 11.372 1.00 98.62 224 ALA A CA 1
ATOM 1703 C C . ALA A 1 224 ? -13.628 -0.563 11.454 1.00 98.62 224 ALA A C 1
ATOM 1705 O O . ALA A 1 224 ? -14.664 -0.183 11.997 1.00 98.62 224 ALA A O 1
ATOM 1706 N N . GLU A 1 225 ? -12.768 0.296 10.892 1.00 98.62 225 GLU A N 1
ATOM 1707 C CA . GLU A 1 225 ? -12.936 1.757 10.906 1.00 98.62 225 GLU A CA 1
ATOM 1708 C C . GLU A 1 225 ? -14.254 2.160 10.239 1.00 98.62 225 GLU A C 1
ATOM 1710 O O . GLU A 1 225 ? -15.036 2.928 10.808 1.00 98.62 225 GLU A O 1
ATOM 1715 N N . VAL A 1 226 ? -14.540 1.602 9.059 1.00 98.50 226 VAL A N 1
ATOM 1716 C CA . VAL A 1 226 ? -15.772 1.927 8.341 1.00 98.50 226 VAL A CA 1
ATOM 1717 C C . VAL A 1 226 ? -17.012 1.339 9.018 1.00 98.50 226 VAL A C 1
ATOM 1719 O O . VAL A 1 226 ? -18.033 2.021 9.059 1.00 98.50 226 VAL A O 1
ATOM 1722 N N . LEU A 1 227 ? -16.939 0.139 9.609 1.00 98.62 227 LEU A N 1
ATOM 1723 C CA . LEU A 1 227 ? -18.044 -0.450 10.379 1.00 98.62 227 LEU A CA 1
ATOM 1724 C C . LEU A 1 227 ? -18.453 0.472 11.538 1.00 98.62 227 LEU A C 1
ATOM 1726 O O . LEU A 1 227 ? -19.633 0.784 11.713 1.00 98.62 227 LEU A O 1
ATOM 1730 N N . ILE A 1 228 ? -17.473 0.982 12.287 1.00 98.38 228 ILE A N 1
ATOM 1731 C CA . ILE A 1 228 ? -17.705 1.930 13.387 1.00 98.38 228 ILE A CA 1
ATOM 1732 C C . ILE A 1 228 ? -18.319 3.230 12.862 1.00 98.38 228 ILE A C 1
ATOM 1734 O O . ILE A 1 228 ? -19.257 3.754 13.464 1.00 98.38 228 ILE A O 1
ATOM 1738 N N . ALA A 1 229 ? -17.810 3.741 11.739 1.00 97.56 229 ALA A N 1
ATOM 1739 C CA . ALA A 1 229 ? -18.269 4.990 11.140 1.00 97.56 229 ALA A CA 1
ATOM 1740 C C . ALA A 1 229 ? -19.670 4.896 10.511 1.00 97.56 229 ALA A C 1
ATOM 1742 O O . ALA A 1 229 ? -20.381 5.900 10.448 1.00 97.56 229 ALA A O 1
ATOM 1743 N N . VAL A 1 230 ? -20.080 3.721 10.023 1.00 97.31 230 VAL A N 1
ATOM 1744 C CA . VAL A 1 230 ? -21.475 3.446 9.635 1.00 97.31 230 VAL A CA 1
ATOM 1745 C C . VAL A 1 230 ? -22.365 3.389 10.880 1.00 97.31 230 VAL A C 1
ATOM 1747 O O . VAL A 1 230 ? -23.489 3.890 10.855 1.00 97.31 230 VAL A O 1
ATOM 1750 N N . GLY A 1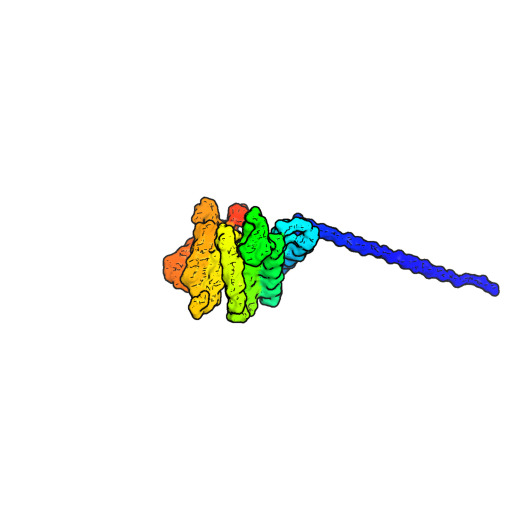 231 ? -21.845 2.844 11.982 1.00 96.38 231 GLY A N 1
ATOM 1751 C CA . GLY A 1 231 ? -22.523 2.795 13.272 1.00 96.38 231 GLY A CA 1
ATOM 1752 C C . GLY A 1 231 ? -23.560 1.675 13.374 1.00 96.38 231 GLY A C 1
ATOM 1753 O O . GLY A 1 231 ? -23.669 0.817 12.502 1.00 96.38 231 GLY A O 1
ATOM 1754 N N . GLY A 1 232 ? -24.321 1.677 14.470 1.00 97.44 232 GLY A N 1
ATOM 1755 C CA . GLY A 1 232 ? -25.212 0.575 14.845 1.00 97.44 232 GLY A CA 1
ATOM 1756 C C . GLY A 1 232 ? -24.496 -0.513 15.651 1.00 97.44 232 GLY A C 1
ATOM 1757 O O . GLY A 1 232 ? -23.296 -0.741 15.496 1.00 97.44 232 GLY A O 1
ATOM 1758 N N . GLU A 1 233 ? -25.237 -1.169 16.543 1.00 97.94 233 GLU A N 1
ATOM 1759 C CA . GLU A 1 233 ? -24.667 -2.139 17.489 1.00 97.94 233 GLU A CA 1
ATOM 1760 C C . GLU A 1 233 ? -24.091 -3.377 16.793 1.00 97.94 233 GLU A C 1
ATOM 1762 O O . GLU A 1 233 ? -23.032 -3.856 17.185 1.00 97.94 233 GLU A O 1
ATOM 1767 N N . GLU A 1 234 ? -24.718 -3.845 15.711 1.00 98.06 234 GLU A N 1
ATOM 1768 C CA . GLU A 1 234 ? -24.222 -4.980 14.924 1.00 98.06 234 GLU A CA 1
ATOM 1769 C C . GLU A 1 234 ? -22.856 -4.686 14.287 1.00 98.06 234 GLU A C 1
ATOM 1771 O O . GLU A 1 234 ? -21.912 -5.459 14.453 1.00 98.06 234 GLU A O 1
ATOM 1776 N N . ASN A 1 235 ? -22.707 -3.529 13.635 1.00 98.19 235 ASN A N 1
ATOM 1777 C CA . ASN A 1 235 ? -21.441 -3.145 13.009 1.00 98.19 235 ASN A CA 1
ATOM 1778 C C . ASN A 1 235 ? -20.336 -2.934 14.047 1.00 98.19 235 ASN A C 1
ATOM 1780 O O . ASN A 1 235 ? -19.205 -3.373 13.842 1.00 98.19 235 ASN A O 1
ATOM 1784 N N . LYS A 1 236 ? -20.652 -2.309 15.188 1.00 98.44 236 LYS A N 1
ATOM 1785 C CA . LYS A 1 236 ? -19.696 -2.156 16.295 1.00 98.44 236 LYS A CA 1
ATOM 1786 C C . LYS A 1 236 ? -19.292 -3.502 16.895 1.00 98.44 236 LYS A C 1
ATOM 1788 O O . LYS A 1 236 ? -18.117 -3.696 17.202 1.00 98.44 236 LYS A O 1
ATOM 1793 N N . ALA A 1 237 ? -20.232 -4.436 17.044 1.00 98.31 237 ALA A N 1
ATOM 1794 C CA . ALA A 1 237 ? -19.944 -5.786 17.518 1.00 98.31 237 ALA A CA 1
ATOM 1795 C C . ALA A 1 237 ? -19.040 -6.543 16.533 1.00 98.31 237 ALA A C 1
ATOM 1797 O O . ALA A 1 237 ? -18.031 -7.111 16.956 1.00 98.31 237 ALA A O 1
ATOM 1798 N N . LYS A 1 238 ? -19.334 -6.475 15.225 1.00 98.00 238 LYS A N 1
ATOM 1799 C CA . LYS A 1 238 ? -18.488 -7.051 14.167 1.00 98.00 238 LYS A CA 1
ATOM 1800 C C . LYS A 1 238 ? -17.084 -6.443 14.193 1.00 98.00 238 LYS A C 1
ATOM 1802 O O . LYS A 1 238 ? -16.109 -7.190 14.245 1.00 98.00 238 LYS A O 1
ATOM 1807 N N . ALA A 1 239 ? -16.973 -5.114 14.272 1.00 98.50 239 ALA A N 1
ATOM 1808 C CA . ALA A 1 239 ? -15.694 -4.413 14.394 1.00 98.50 239 ALA A CA 1
ATOM 1809 C C . ALA A 1 239 ? -14.902 -4.878 15.628 1.00 98.50 239 ALA A C 1
ATOM 1811 O O . ALA A 1 239 ? -13.723 -5.203 15.521 1.00 98.50 239 ALA A O 1
ATOM 1812 N N . ARG A 1 240 ? -15.544 -4.983 16.799 1.00 98.50 240 ARG A N 1
ATOM 1813 C CA . ARG A 1 240 ? -14.889 -5.477 18.020 1.00 98.50 240 ARG A CA 1
ATOM 1814 C C . ARG A 1 240 ? -14.385 -6.913 17.855 1.00 98.50 240 ARG A C 1
ATOM 1816 O O . ARG A 1 240 ? -13.278 -7.216 18.295 1.00 98.50 240 ARG A O 1
ATOM 1823 N N . SER A 1 241 ? -15.178 -7.775 17.220 1.00 97.81 241 SER A N 1
ATOM 1824 C CA . SER A 1 241 ? -14.820 -9.174 16.970 1.00 97.81 241 SER A CA 1
ATOM 1825 C C . SER A 1 241 ? -13.559 -9.289 16.115 1.00 97.81 241 SER A C 1
ATOM 1827 O O . SER A 1 241 ? -12.584 -9.902 16.549 1.00 97.81 241 SER A O 1
ATOM 1829 N N . ILE A 1 242 ? -13.537 -8.642 14.944 1.00 97.94 242 ILE A N 1
ATOM 1830 C CA . ILE A 1 242 ? -12.393 -8.729 14.023 1.00 97.94 242 ILE A CA 1
ATOM 1831 C C . ILE A 1 242 ? -11.136 -8.073 14.610 1.00 97.94 242 ILE A C 1
ATOM 1833 O O . ILE A 1 242 ? -10.038 -8.601 14.463 1.00 97.94 242 ILE A O 1
ATOM 1837 N N . LEU A 1 243 ? -11.277 -6.965 15.346 1.00 98.44 243 LEU A N 1
ATOM 1838 C CA . LEU A 1 243 ? -10.138 -6.308 15.988 1.00 98.44 243 LEU A CA 1
ATOM 1839 C C . LEU A 1 243 ? -9.530 -7.178 17.094 1.00 98.44 243 LEU A C 1
ATOM 1841 O O . LEU A 1 243 ? -8.310 -7.272 17.183 1.00 98.44 243 LEU A O 1
ATOM 1845 N N . ASN A 1 244 ? -10.351 -7.841 17.916 1.00 97.69 244 ASN A N 1
ATOM 1846 C CA . ASN A 1 244 ? -9.849 -8.768 18.933 1.00 97.69 244 ASN A CA 1
ATOM 1847 C C . ASN A 1 244 ? -9.120 -9.959 18.298 1.00 97.69 244 ASN A C 1
ATOM 1849 O O . ASN A 1 244 ? -8.010 -10.277 18.721 1.00 97.69 244 ASN A O 1
ATOM 1853 N N . ALA A 1 245 ? -9.706 -10.570 17.262 1.00 96.06 245 ALA A N 1
ATOM 1854 C CA . ALA A 1 245 ? -9.079 -11.673 16.534 1.00 96.06 245 ALA A CA 1
ATOM 1855 C C . ALA A 1 245 ? -7.723 -11.262 15.934 1.00 96.06 245 ALA A C 1
ATOM 1857 O O . ALA A 1 245 ? -6.738 -11.989 16.060 1.00 96.06 245 ALA A O 1
ATOM 1858 N N . PHE A 1 246 ? -7.633 -10.058 15.362 1.00 97.25 246 PHE A N 1
ATOM 1859 C CA . PHE A 1 246 ? -6.382 -9.537 14.815 1.00 97.25 246 PHE A CA 1
ATOM 1860 C C . PHE A 1 246 ? -5.338 -9.222 15.892 1.00 97.25 246 PHE A C 1
ATOM 1862 O O . PHE A 1 246 ? -4.171 -9.575 15.740 1.00 97.25 246 PHE A O 1
ATOM 1869 N N . VAL A 1 247 ? -5.738 -8.637 17.027 1.00 97.38 247 VAL A N 1
ATOM 1870 C CA . VAL A 1 247 ? -4.824 -8.403 18.159 1.00 97.38 247 VAL A CA 1
ATOM 1871 C C . VAL A 1 247 ? -4.224 -9.714 18.672 1.00 97.38 247 VAL A C 1
ATOM 1873 O O . VAL A 1 247 ? -3.039 -9.742 19.013 1.00 97.38 247 VAL A O 1
ATOM 1876 N N . SER A 1 248 ? -4.996 -10.803 18.679 1.00 94.19 248 SER A N 1
ATOM 1877 C CA . SER A 1 248 ? -4.501 -12.131 19.052 1.00 94.19 248 SER A CA 1
ATOM 1878 C C . SER A 1 248 ? -3.413 -12.658 18.112 1.00 94.19 248 SER A C 1
ATOM 1880 O O . SER A 1 248 ? -2.537 -13.385 18.578 1.00 94.19 248 SER A O 1
ATOM 1882 N N . LYS A 1 249 ? -3.382 -12.243 16.834 1.00 91.62 249 LYS A N 1
ATOM 1883 C CA . LYS A 1 249 ? -2.286 -12.594 15.908 1.00 91.62 249 LYS A CA 1
ATOM 1884 C C . LYS A 1 249 ? -0.940 -11.990 16.326 1.00 91.62 249 LYS A C 1
ATOM 1886 O O . LYS A 1 249 ? 0.101 -12.544 15.993 1.00 91.62 249 LYS A O 1
ATOM 1891 N N . GLY A 1 250 ? -0.946 -10.906 17.105 1.00 88.19 250 GLY A N 1
ATOM 1892 C CA . GLY A 1 250 ? 0.255 -10.277 17.668 1.00 88.19 250 GLY A CA 1
ATOM 1893 C C . GLY A 1 250 ? 0.648 -10.762 19.059 1.00 88.19 250 GLY A C 1
ATOM 1894 O O . GLY A 1 250 ? 1.394 -10.061 19.742 1.00 88.19 250 GLY A O 1
ATOM 1895 N N . ALA A 1 251 ? 0.126 -11.902 19.522 1.00 90.06 251 ALA A N 1
ATOM 1896 C CA . ALA A 1 251 ? 0.437 -12.425 20.853 1.00 90.06 251 ALA A CA 1
ATOM 1897 C C . ALA A 1 251 ? 1.902 -12.886 21.000 1.00 90.06 251 ALA A C 1
ATOM 1899 O O . ALA A 1 251 ? 2.435 -12.889 22.110 1.00 90.06 251 ALA A O 1
ATOM 1900 N N . SER A 1 252 ? 2.556 -13.262 19.898 1.00 92.94 252 SER A N 1
ATOM 1901 C CA . SER A 1 252 ? 3.962 -13.676 19.857 1.00 92.94 252 SER A CA 1
ATOM 1902 C C . SER A 1 252 ? 4.585 -13.398 18.486 1.00 92.94 252 SER A C 1
ATOM 1904 O O . SER A 1 252 ? 3.874 -13.180 17.505 1.00 92.94 252 SER A O 1
ATOM 1906 N N . MET A 1 253 ? 5.921 -13.437 18.408 1.00 91.12 253 MET A N 1
ATOM 1907 C CA . MET A 1 253 ? 6.627 -13.329 17.126 1.00 91.12 253 MET A CA 1
ATOM 1908 C C . MET A 1 253 ? 6.303 -14.507 16.200 1.00 91.12 253 MET A C 1
ATOM 1910 O O . MET A 1 253 ? 6.067 -14.290 15.019 1.00 91.12 253 MET A O 1
ATOM 1914 N N . ASP A 1 254 ? 6.207 -15.727 16.732 1.00 93.50 254 ASP A N 1
ATOM 1915 C CA . ASP A 1 254 ? 5.842 -16.911 15.941 1.00 93.50 254 ASP A CA 1
ATOM 1916 C C . ASP A 1 254 ? 4.455 -16.756 15.304 1.00 93.50 254 ASP A C 1
ATOM 1918 O O . ASP A 1 254 ? 4.263 -17.085 14.137 1.00 93.50 254 ASP A O 1
ATOM 1922 N N . SER A 1 255 ? 3.497 -16.190 16.046 1.00 91.56 255 SER A N 1
ATOM 1923 C CA . SER A 1 255 ? 2.155 -15.906 15.532 1.00 91.56 255 SER A CA 1
ATOM 1924 C C . SER A 1 255 ? 2.170 -14.829 14.440 1.00 91.56 255 SER A C 1
ATOM 1926 O O . SER A 1 255 ? 1.452 -14.951 13.452 1.00 91.56 255 SER A O 1
ATOM 1928 N N . LEU A 1 256 ? 3.011 -13.796 14.574 1.00 90.69 256 LEU A N 1
ATOM 1929 C CA . LEU A 1 256 ? 3.181 -12.766 13.541 1.00 90.69 256 LEU A CA 1
ATOM 1930 C C . LEU A 1 256 ? 3.827 -13.327 12.271 1.00 90.69 256 LEU A C 1
ATOM 1932 O O . LEU A 1 256 ? 3.365 -13.030 11.173 1.00 90.69 256 LEU A O 1
ATOM 1936 N N . MET A 1 257 ? 4.859 -14.157 12.427 1.00 91.56 257 MET A N 1
ATOM 1937 C CA . MET A 1 257 ? 5.540 -14.838 11.324 1.00 91.56 257 MET A CA 1
ATOM 1938 C C . MET A 1 257 ? 4.601 -15.793 10.586 1.00 91.56 257 MET A C 1
ATOM 1940 O O . MET A 1 257 ? 4.630 -15.848 9.362 1.00 91.56 257 MET A O 1
ATOM 1944 N N . ALA A 1 258 ? 3.749 -16.516 11.317 1.00 91.62 258 ALA A N 1
ATOM 1945 C CA . ALA A 1 258 ? 2.731 -17.381 10.727 1.00 91.62 258 ALA A CA 1
ATOM 1946 C C . ALA A 1 258 ? 1.613 -16.590 10.026 1.00 91.62 258 ALA A C 1
ATOM 1948 O O . ALA A 1 258 ? 0.992 -17.100 9.100 1.00 91.62 258 ALA A O 1
ATOM 1949 N N . TYR A 1 259 ? 1.347 -15.360 10.470 1.00 92.38 259 TYR A N 1
ATOM 1950 C CA . TYR A 1 259 ? 0.312 -14.503 9.904 1.00 92.38 259 TYR A CA 1
ATOM 1951 C C . TYR A 1 259 ? 0.764 -13.804 8.615 1.00 92.38 259 TYR A C 1
ATOM 1953 O O . TYR A 1 259 ? 0.095 -13.927 7.591 1.00 92.38 259 TYR A O 1
ATOM 1961 N N . ASN A 1 260 ? 1.871 -13.052 8.657 1.00 91.81 260 ASN A N 1
ATOM 1962 C CA . ASN A 1 260 ? 2.423 -12.363 7.489 1.00 91.81 260 ASN A CA 1
ATOM 1963 C C . ASN A 1 260 ? 3.902 -11.971 7.727 1.00 91.81 260 ASN A C 1
ATOM 1965 O O . ASN A 1 260 ? 4.169 -10.906 8.301 1.00 91.81 260 ASN A O 1
ATOM 1969 N N . PRO A 1 261 ? 4.875 -12.804 7.307 1.00 93.50 261 PRO A N 1
ATOM 1970 C CA . PRO A 1 261 ? 6.290 -12.583 7.613 1.00 93.50 261 PRO A CA 1
ATOM 1971 C C . PRO A 1 261 ? 6.877 -11.374 6.871 1.00 93.50 261 PRO A C 1
ATOM 1973 O O . PRO A 1 261 ? 7.786 -10.716 7.378 1.00 93.50 261 PRO A O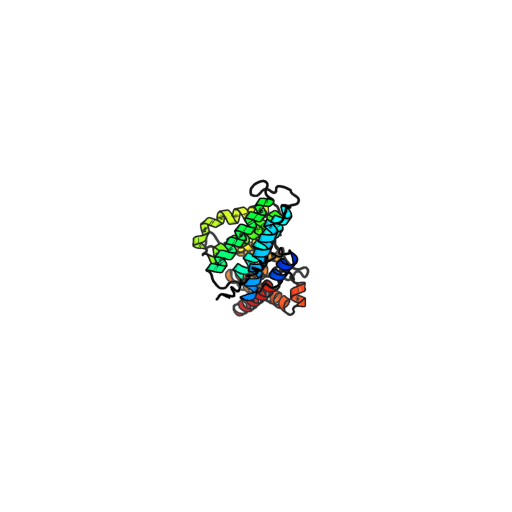 1
ATOM 1976 N N . ASP A 1 262 ? 6.319 -11.022 5.714 1.00 93.50 262 ASP A N 1
ATOM 1977 C CA . ASP A 1 262 ? 6.827 -9.930 4.883 1.00 93.50 262 ASP A CA 1
ATOM 1978 C C . ASP A 1 262 ? 6.403 -8.553 5.392 1.00 93.50 262 ASP A C 1
ATOM 1980 O O . ASP A 1 262 ? 6.982 -7.549 4.982 1.00 93.50 262 ASP A O 1
ATOM 1984 N N . ARG A 1 263 ? 5.415 -8.482 6.295 1.00 94.56 263 ARG A N 1
ATOM 1985 C CA . ARG A 1 263 ? 4.794 -7.234 6.772 1.00 94.56 263 ARG A CA 1
ATOM 1986 C C . ARG A 1 263 ? 4.846 -7.075 8.290 1.00 94.56 263 ARG A C 1
ATOM 1988 O O . ARG A 1 263 ? 3.934 -6.497 8.881 1.00 94.56 263 ARG A O 1
ATOM 1995 N N . ILE A 1 264 ? 5.865 -7.616 8.957 1.00 95.75 264 ILE A N 1
ATOM 1996 C CA . ILE A 1 264 ? 5.946 -7.583 10.429 1.00 95.75 264 ILE A CA 1
ATOM 1997 C C . ILE A 1 264 ? 5.921 -6.150 10.986 1.00 95.75 264 ILE A C 1
ATOM 1999 O O . ILE A 1 264 ? 5.113 -5.901 11.887 1.00 95.75 264 ILE A O 1
ATOM 2003 N N . PRO A 1 265 ? 6.731 -5.189 10.489 1.00 97.06 265 PRO A N 1
ATOM 2004 C CA . PRO A 1 265 ? 6.696 -3.821 11.008 1.00 97.06 265 PRO A CA 1
ATOM 2005 C C . PRO A 1 265 ? 5.318 -3.159 10.870 1.00 97.06 265 PRO A C 1
ATOM 2007 O O . PRO A 1 265 ? 4.843 -2.523 11.811 1.00 97.06 265 PRO A O 1
ATOM 2010 N N . GLU A 1 266 ? 4.666 -3.330 9.720 1.00 97.44 266 GLU A N 1
ATOM 2011 C CA . GLU A 1 266 ? 3.322 -2.828 9.426 1.00 97.44 266 GLU A CA 1
ATOM 2012 C C . GLU A 1 266 ? 2.285 -3.492 10.328 1.00 97.44 266 GLU A C 1
ATOM 2014 O O . GLU A 1 266 ? 1.522 -2.804 10.997 1.00 97.44 266 GLU A O 1
ATOM 2019 N N . THR A 1 267 ? 2.315 -4.819 10.435 1.00 96.81 267 THR A N 1
ATOM 2020 C CA . THR A 1 267 ? 1.369 -5.593 11.248 1.00 96.81 267 THR A CA 1
ATOM 2021 C C . THR A 1 267 ? 1.462 -5.211 12.724 1.00 96.81 267 THR A C 1
ATOM 2023 O O . THR A 1 267 ? 0.439 -5.053 13.385 1.00 96.81 267 THR A O 1
ATOM 2026 N N . LEU A 1 268 ? 2.668 -4.998 13.259 1.00 96.81 268 LEU A N 1
ATOM 2027 C CA . LEU A 1 268 ? 2.849 -4.537 14.639 1.00 96.81 268 LEU A CA 1
ATOM 2028 C C . LEU A 1 268 ? 2.195 -3.170 14.878 1.00 96.81 268 LEU A C 1
ATOM 2030 O O . LEU A 1 268 ? 1.500 -2.988 15.882 1.00 96.81 268 LEU A O 1
ATOM 2034 N N . LYS A 1 269 ? 2.384 -2.228 13.947 1.00 97.38 269 LYS A N 1
ATOM 2035 C CA . LYS A 1 269 ? 1.759 -0.903 14.009 1.00 97.38 269 LYS A CA 1
ATOM 2036 C C . LYS A 1 269 ? 0.236 -0.984 13.864 1.00 97.38 269 LYS A C 1
ATOM 2038 O O . LYS A 1 269 ? -0.491 -0.331 14.609 1.00 97.38 269 LYS A O 1
ATOM 2043 N N . GLU A 1 270 ? -0.250 -1.815 12.952 1.00 98.19 270 GLU A N 1
ATOM 2044 C CA . GLU A 1 270 ? -1.675 -2.059 12.721 1.00 98.19 270 GLU A CA 1
ATOM 2045 C C . GLU A 1 270 ? -2.337 -2.689 13.965 1.00 98.19 270 GLU A C 1
ATOM 2047 O O . GLU A 1 270 ? -3.442 -2.308 14.342 1.00 98.19 270 GLU A O 1
ATOM 2052 N N . ILE A 1 271 ? -1.658 -3.591 14.680 1.00 97.88 271 ILE A N 1
ATOM 2053 C CA . ILE A 1 271 ? -2.152 -4.164 15.944 1.00 97.88 271 ILE A CA 1
ATOM 2054 C C . ILE A 1 271 ? -2.226 -3.114 17.057 1.00 97.88 271 ILE A C 1
ATOM 2056 O O . ILE A 1 271 ? -3.142 -3.149 17.885 1.00 97.88 271 ILE A O 1
ATOM 2060 N N . GLU A 1 272 ? -1.289 -2.168 17.103 1.00 97.75 272 GLU A N 1
ATOM 2061 C CA . GLU A 1 272 ? -1.392 -1.020 18.007 1.00 97.75 272 GLU A CA 1
ATOM 2062 C C . GLU A 1 272 ? -2.623 -0.162 17.676 1.00 97.75 272 GLU A C 1
ATOM 2064 O O . GLU A 1 272 ? -3.384 0.201 18.580 1.00 97.75 272 GLU A O 1
ATOM 2069 N N . ASP A 1 273 ? -2.874 0.089 16.390 1.00 98.00 273 ASP A N 1
ATOM 2070 C CA . ASP A 1 273 ? -4.064 0.811 15.934 1.00 98.00 273 ASP A CA 1
ATOM 2071 C C . ASP A 1 273 ? -5.350 0.067 16.316 1.00 98.00 273 ASP A C 1
ATOM 2073 O O . ASP A 1 273 ? -6.262 0.678 16.878 1.00 98.00 273 ASP A O 1
ATOM 2077 N N . ALA A 1 274 ? -5.394 -1.258 16.148 1.00 98.50 274 ALA A N 1
ATOM 2078 C CA . ALA A 1 274 ? -6.518 -2.088 16.577 1.00 98.50 274 ALA A CA 1
ATOM 2079 C C . ALA A 1 274 ? -6.792 -1.972 18.084 1.00 98.50 274 ALA A C 1
ATOM 2081 O O . ALA A 1 274 ? -7.934 -1.751 18.500 1.00 98.50 274 ALA A O 1
ATOM 2082 N N . LYS A 1 275 ? -5.745 -2.058 18.917 1.00 98.38 275 LYS A N 1
ATOM 2083 C CA . LYS A 1 275 ? -5.855 -1.876 20.376 1.00 98.38 275 LYS A CA 1
ATOM 2084 C C . LYS A 1 275 ? -6.387 -0.493 20.735 1.00 98.38 275 LYS A C 1
ATOM 2086 O O . LYS A 1 275 ? -7.133 -0.359 21.703 1.00 98.38 275 LYS A O 1
ATOM 2091 N N . ASN A 1 276 ? -6.000 0.538 19.991 1.00 98.12 276 ASN A N 1
ATOM 2092 C CA . ASN A 1 276 ? -6.483 1.896 20.218 1.00 98.12 276 ASN A CA 1
ATOM 2093 C C . ASN A 1 276 ? -7.940 2.070 19.782 1.00 98.12 276 ASN A C 1
ATOM 2095 O O . ASN A 1 276 ? -8.707 2.701 20.505 1.00 98.12 276 ASN A O 1
ATOM 2099 N N . MET A 1 277 ? -8.350 1.467 18.666 1.00 98.12 277 MET A N 1
ATOM 2100 C CA . MET A 1 277 ? -9.747 1.465 18.226 1.00 98.12 277 MET A CA 1
ATOM 2101 C C . MET A 1 277 ? -10.652 0.757 19.235 1.00 98.12 277 MET A C 1
ATOM 2103 O O . MET A 1 277 ? -11.672 1.318 19.617 1.00 98.12 277 MET A O 1
ATOM 2107 N N . LEU A 1 278 ? -10.249 -0.408 19.751 1.00 98.38 278 LEU A N 1
ATOM 2108 C CA . LEU A 1 278 ? -11.017 -1.176 20.742 1.00 98.38 278 LEU A CA 1
ATOM 2109 C C . LEU A 1 278 ? -11.355 -0.393 22.020 1.00 98.38 278 LEU A C 1
ATOM 2111 O O . LEU A 1 278 ? -12.383 -0.665 22.637 1.00 98.38 278 LEU A O 1
ATOM 2115 N N . LYS A 1 279 ? -10.529 0.586 22.411 1.00 97.31 279 LYS A N 1
ATOM 2116 C CA . LYS A 1 279 ? -10.789 1.462 23.571 1.00 97.31 279 LYS A CA 1
ATOM 2117 C C . LYS A 1 279 ? -11.942 2.445 23.337 1.00 97.31 279 LYS A C 1
ATOM 2119 O O . LYS A 1 279 ? -12.476 2.979 24.302 1.00 97.31 279 LYS A O 1
ATOM 2124 N N . ASN A 1 280 ? -12.288 2.702 22.075 1.00 91.38 280 ASN A N 1
ATOM 2125 C CA . ASN A 1 280 ? -13.216 3.752 21.653 1.00 91.38 280 ASN A CA 1
ATOM 2126 C C . ASN A 1 280 ? -14.530 3.208 21.060 1.00 91.38 280 ASN A C 1
ATOM 2128 O O . ASN A 1 280 ? -15.347 3.997 20.585 1.00 91.38 280 ASN A O 1
ATOM 2132 N N . ILE A 1 281 ? -14.721 1.883 21.055 1.00 90.00 281 ILE A N 1
ATOM 2133 C CA . ILE A 1 281 ? -15.917 1.195 20.532 1.00 90.00 281 ILE A CA 1
ATOM 2134 C C . ILE A 1 281 ? -16.746 0.670 21.686 1.00 90.00 281 ILE A C 1
ATOM 2136 O O . ILE A 1 281 ? -16.151 0.052 22.602 1.00 90.00 281 ILE A O 1
#

Radius of gyration: 23.95 Å; chains: 1; bounding box: 108×51×49 Å

Foldseek 3Di:
DDDDDDDPPPDPPPPPPPPPPPQQDLVNLVVLQLQAFLDPSNLVSLQVSLVNLCSQLVVDDDLLSNLVSLLSSLVSLCSSLVSDPDLVSNLVSLVSSLVSLVVSLVSQDPDVLHGPDLVCLQSNLSSLLSNLSSLLSSCVSVDVVVSVVCVVVSCSSLVSSVVSVNCCHPQNSSLLSQLSQQPPDDPPRHDLVSSLVSLVCSWQSQADPVNQTGLDLSSLLSNLVSLVVVDDPVSPVVNLRHLVVLLVCVPDPVSVCSSHVSCSNVSVVSNVSSVVVNVVD

pLDDT: mean 93.04, std 13.21, range [41.88, 98.88]